Protein AF-A0A0G0G8U3-F1 (afdb_monomer)

Sequence (223 aa):
MESGSSTNVYLNPALSLSIALVKQMEQIRQAQFNMVKQYNEVVSLALKSPYIEIVKNIRDMQNSLAKNLLYALNPFTISNNHTTRSDILEAEVVNNSDQSIEGSISTPTLLPVTTFSDVQLRTRSSLGLSILNNNCVTFKRKKLKGVSLKNAEGRFLINTLLSPNLFTTDEVIFKMFNVSDIRDFSWILRNLKRKFIQNGLEIVFERLWDPNGYSLIDVQYLQ

pLDDT: mean 70.5, std 21.43, range [27.31, 94.5]

Structure (mmCIF, N/CA/C/O backbone):
data_AF-A0A0G0G8U3-F1
#
_entry.id   AF-A0A0G0G8U3-F1
#
loop_
_atom_site.group_PDB
_atom_site.id
_atom_site.type_symbol
_atom_site.label_atom_id
_atom_site.label_alt_id
_atom_site.label_comp_id
_atom_site.label_asym_id
_atom_site.label_entity_id
_atom_site.label_seq_id
_atom_site.pdbx_PDB_ins_code
_atom_site.Cartn_x
_atom_site.Cartn_y
_atom_site.Cartn_z
_atom_site.occupancy
_atom_site.B_iso_or_equiv
_atom_site.auth_seq_id
_atom_site.auth_comp_id
_atom_site.auth_asym_id
_atom_site.auth_atom_id
_atom_site.pdbx_PDB_model_num
ATOM 1 N N . MET A 1 1 ? 21.862 5.894 89.819 1.00 39.38 1 MET A N 1
ATOM 2 C CA . MET A 1 1 ? 21.293 4.839 88.956 1.00 39.38 1 MET A CA 1
ATOM 3 C C . MET A 1 1 ? 20.249 5.506 88.080 1.00 39.38 1 MET A C 1
ATOM 5 O O . MET A 1 1 ? 19.109 5.633 88.499 1.00 39.38 1 MET A O 1
ATOM 9 N N . GLU A 1 2 ? 20.659 6.034 86.929 1.00 36.66 2 GLU A N 1
ATOM 10 C CA . GLU A 1 2 ? 19.731 6.625 85.961 1.00 36.66 2 GLU A CA 1
ATOM 11 C C . GLU A 1 2 ? 19.377 5.554 84.932 1.00 36.66 2 GLU A C 1
ATOM 13 O O . GLU A 1 2 ? 20.225 5.072 84.182 1.00 36.66 2 GLU A O 1
ATOM 18 N N . SER A 1 3 ? 18.124 5.111 84.971 1.00 43.62 3 SER A N 1
ATOM 19 C CA . SER A 1 3 ? 17.556 4.168 84.020 1.00 43.62 3 SER A CA 1
ATOM 20 C C . SER A 1 3 ? 17.332 4.878 82.687 1.00 43.62 3 SER A C 1
ATOM 22 O O . SER A 1 3 ? 16.396 5.666 82.547 1.00 43.62 3 SER A O 1
ATOM 24 N N . GLY A 1 4 ? 18.195 4.592 81.712 1.00 45.47 4 GLY A N 1
ATOM 25 C CA . GLY A 1 4 ? 18.011 4.994 80.322 1.00 45.47 4 GLY A CA 1
ATOM 26 C C . GLY A 1 4 ? 16.715 4.407 79.767 1.00 45.47 4 GLY A C 1
ATOM 27 O O . GLY A 1 4 ? 16.622 3.209 79.505 1.00 45.47 4 GLY A O 1
ATOM 28 N N . SER A 1 5 ? 15.707 5.264 79.618 1.00 43.81 5 SER A N 1
ATOM 29 C CA . SER A 1 5 ? 14.441 4.955 78.962 1.00 43.81 5 SER A CA 1
ATOM 30 C C . SER A 1 5 ? 14.700 4.702 77.478 1.00 43.81 5 SER A C 1
ATOM 32 O O . SER A 1 5 ? 14.971 5.625 76.708 1.00 43.81 5 SER A O 1
ATOM 34 N N . SER A 1 6 ? 14.652 3.432 77.079 1.00 50.16 6 SER A N 1
ATOM 35 C CA . SER A 1 6 ? 14.612 3.031 75.677 1.00 50.16 6 SER A CA 1
ATOM 36 C C . SER A 1 6 ? 13.243 3.411 75.118 1.00 50.16 6 SER A C 1
ATOM 38 O O . SER A 1 6 ? 12.246 2.708 75.276 1.00 50.16 6 SER A O 1
ATOM 40 N N . THR A 1 7 ? 13.181 4.574 74.475 1.00 48.78 7 THR A N 1
ATOM 41 C CA . THR A 1 7 ? 12.024 4.985 73.684 1.00 48.78 7 THR A CA 1
ATOM 42 C C . THR A 1 7 ? 11.913 4.043 72.493 1.00 48.78 7 THR A C 1
ATOM 44 O O . THR A 1 7 ? 12.598 4.174 71.482 1.00 48.78 7 THR A O 1
ATOM 47 N N . ASN A 1 8 ? 11.056 3.037 72.642 1.00 50.34 8 ASN A N 1
ATOM 48 C CA . ASN A 1 8 ? 10.673 2.140 71.568 1.00 50.34 8 ASN A CA 1
ATOM 49 C C . ASN A 1 8 ? 9.819 2.953 70.583 1.00 50.34 8 ASN A C 1
ATOM 51 O O . ASN A 1 8 ? 8.623 3.159 70.794 1.00 50.34 8 ASN A O 1
ATOM 55 N N . VAL A 1 9 ? 10.462 3.502 69.549 1.00 54.12 9 VAL A N 1
ATOM 56 C CA . VAL A 1 9 ? 9.799 4.244 68.473 1.00 54.12 9 VAL A CA 1
ATOM 57 C C . VAL A 1 9 ? 8.983 3.241 67.661 1.00 54.12 9 VAL A C 1
ATOM 59 O O . VAL A 1 9 ? 9.478 2.620 66.722 1.00 54.12 9 VAL A O 1
ATOM 62 N N . TYR A 1 10 ? 7.721 3.057 68.044 1.00 56.16 10 TYR A N 1
ATOM 63 C CA . TYR A 1 10 ? 6.750 2.328 67.238 1.00 56.16 10 TYR A CA 1
ATOM 64 C C .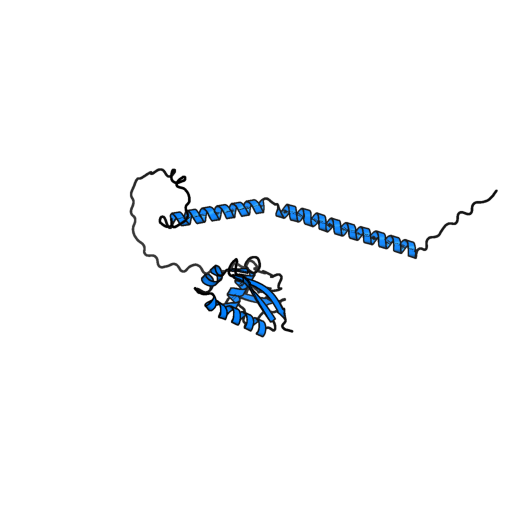 TYR A 1 10 ? 6.512 3.113 65.945 1.00 56.16 10 TYR A C 1
ATOM 66 O O . TYR A 1 10 ? 5.756 4.084 65.905 1.00 56.16 10 TYR A O 1
ATOM 74 N N . LEU A 1 11 ? 7.199 2.702 64.879 1.00 59.47 11 LEU A N 1
ATOM 75 C CA . LEU A 1 11 ? 6.918 3.151 63.521 1.00 59.47 11 LEU A CA 1
ATOM 76 C C . LEU A 1 11 ? 5.454 2.842 63.198 1.00 59.47 11 LEU A C 1
ATOM 78 O O . LEU A 1 11 ? 5.006 1.702 63.319 1.00 59.47 11 LEU A O 1
ATOM 82 N N . ASN A 1 12 ? 4.720 3.877 62.787 1.00 73.38 12 ASN A N 1
ATOM 83 C CA . ASN A 1 12 ? 3.329 3.775 62.366 1.00 73.38 12 ASN A CA 1
ATOM 84 C C . ASN A 1 12 ? 3.179 2.631 61.332 1.00 73.38 12 ASN A C 1
ATOM 86 O O . ASN A 1 12 ? 3.844 2.685 60.292 1.00 73.38 12 ASN A O 1
ATOM 90 N N . PRO A 1 13 ? 2.321 1.619 61.572 1.00 73.94 13 PRO A N 1
ATOM 91 C CA . PRO A 1 13 ? 2.131 0.476 60.674 1.00 73.94 13 PRO A CA 1
ATOM 92 C C . PRO A 1 13 ? 1.770 0.860 59.232 1.00 73.94 13 PRO A C 1
ATOM 94 O O . PRO A 1 13 ? 2.113 0.153 58.289 1.00 73.94 13 PRO A O 1
ATOM 97 N N . ALA A 1 14 ? 1.112 2.007 59.036 1.00 71.12 14 ALA A N 1
ATOM 98 C CA . ALA A 1 14 ? 0.806 2.520 57.703 1.00 71.12 14 ALA A CA 1
ATOM 99 C C . ALA A 1 14 ? 2.067 2.992 56.955 1.00 71.12 14 ALA A C 1
ATOM 101 O O . ALA A 1 14 ? 2.162 2.855 55.736 1.00 71.12 14 ALA A O 1
ATOM 102 N N . LEU A 1 15 ? 3.052 3.522 57.685 1.00 74.25 15 LEU A N 1
ATOM 103 C CA . LEU A 1 15 ? 4.307 4.027 57.131 1.00 74.25 15 LEU A CA 1
ATOM 104 C C . LEU A 1 15 ? 5.292 2.887 56.824 1.00 74.25 15 LEU A C 1
ATOM 106 O O . LEU A 1 15 ? 6.032 2.953 55.848 1.00 74.25 15 LEU A O 1
ATOM 110 N N . SER A 1 16 ? 5.273 1.803 57.603 1.00 76.69 16 SER A N 1
ATOM 111 C CA . SER A 1 16 ? 6.048 0.598 57.278 1.00 76.69 16 SER A CA 1
ATOM 112 C C . SER A 1 16 ? 5.487 -0.134 56.053 1.00 76.69 16 SER A C 1
ATOM 114 O O . SER A 1 16 ? 6.260 -0.559 55.191 1.00 76.69 16 SER A O 1
ATOM 116 N N . LEU A 1 17 ? 4.157 -0.211 55.921 1.00 77.25 17 LEU A N 1
ATOM 117 C CA . LEU A 1 17 ? 3.487 -0.762 54.738 1.00 77.25 17 LEU A CA 1
ATOM 118 C C . LEU A 1 17 ? 3.778 0.047 53.470 1.00 77.25 17 LEU A C 1
ATOM 120 O O . LEU A 1 17 ? 4.070 -0.540 52.428 1.00 77.25 17 LEU A O 1
ATOM 124 N N . SER A 1 18 ? 3.751 1.381 53.541 1.00 78.31 18 SER A N 1
ATOM 125 C CA . SER A 1 18 ? 4.043 2.223 52.375 1.00 78.31 18 SER A CA 1
ATOM 126 C C . SER A 1 18 ? 5.498 2.086 51.913 1.00 78.31 18 SER A C 1
ATOM 128 O O . SER A 1 18 ? 5.748 1.939 50.717 1.00 78.31 18 SER A O 1
ATOM 130 N N . ILE A 1 19 ? 6.458 2.024 52.842 1.00 80.31 19 ILE A N 1
ATOM 131 C CA . ILE A 1 19 ? 7.872 1.768 52.524 1.00 80.31 19 ILE A CA 1
ATOM 132 C C . ILE A 1 19 ? 8.058 0.379 51.894 1.00 80.31 19 ILE A C 1
ATOM 134 O O . ILE A 1 19 ? 8.823 0.235 50.937 1.00 80.31 19 ILE A O 1
ATOM 138 N N . ALA A 1 20 ? 7.367 -0.645 52.404 1.00 81.25 20 ALA A N 1
ATOM 139 C CA . ALA A 1 20 ? 7.431 -1.998 51.853 1.00 81.25 20 ALA A CA 1
ATOM 140 C C . ALA A 1 20 ? 6.876 -2.062 50.419 1.00 81.25 20 ALA A C 1
ATOM 142 O O . ALA A 1 20 ? 7.518 -2.645 49.544 1.00 81.25 20 ALA A O 1
ATOM 143 N N . LEU A 1 21 ? 5.745 -1.400 50.156 1.00 86.81 21 LEU A N 1
ATOM 144 C CA . LEU A 1 21 ? 5.149 -1.314 48.820 1.00 86.81 21 LEU A CA 1
ATOM 145 C C . LEU A 1 21 ? 6.072 -0.607 47.824 1.00 86.81 21 LEU A C 1
ATOM 147 O O . LEU A 1 21 ? 6.282 -1.112 46.723 1.00 86.81 21 LEU A O 1
ATOM 151 N N . VAL A 1 22 ? 6.685 0.514 48.214 1.00 85.69 22 VAL A N 1
ATOM 152 C CA . VAL A 1 22 ? 7.637 1.238 47.352 1.00 85.69 22 VAL A CA 1
ATOM 153 C C . VAL A 1 22 ? 8.845 0.363 47.008 1.00 85.69 22 VAL A C 1
ATOM 155 O O . VAL A 1 22 ? 9.246 0.295 45.846 1.00 85.69 22 VAL A O 1
ATOM 158 N N . LYS A 1 23 ? 9.393 -0.369 47.987 1.00 87.62 23 LYS A N 1
ATOM 159 C CA . LYS A 1 23 ? 10.487 -1.323 47.739 1.00 87.62 23 LYS A CA 1
ATOM 160 C C . LYS A 1 23 ? 10.071 -2.435 46.778 1.00 87.62 23 LYS A C 1
ATOM 162 O O . LYS A 1 23 ? 10.843 -2.781 45.887 1.00 87.62 23 LYS A O 1
ATOM 167 N N . GLN A 1 24 ? 8.862 -2.969 46.930 1.00 84.12 24 GLN A N 1
ATOM 168 C CA . GLN A 1 24 ? 8.350 -4.025 46.061 1.00 84.12 24 GLN A CA 1
ATOM 169 C C . GLN A 1 24 ? 8.124 -3.523 44.627 1.00 84.12 24 GLN A C 1
ATOM 171 O O . GLN A 1 24 ? 8.480 -4.213 43.673 1.00 84.12 24 GLN A O 1
ATOM 176 N N . MET A 1 25 ? 7.602 -2.304 44.454 1.00 83.62 25 MET A N 1
ATOM 177 C CA . MET A 1 25 ? 7.440 -1.693 43.131 1.00 83.62 25 MET A CA 1
ATOM 178 C C . MET A 1 25 ? 8.785 -1.474 42.434 1.00 83.62 25 MET A C 1
ATOM 180 O O . MET A 1 25 ? 8.906 -1.763 41.244 1.00 83.62 25 MET A O 1
ATOM 184 N N . GLU A 1 26 ? 9.813 -1.032 43.162 1.00 86.94 26 GLU A N 1
ATOM 185 C CA . GLU A 1 26 ? 11.148 -0.843 42.586 1.00 86.94 26 GLU A CA 1
ATOM 186 C C . GLU A 1 26 ? 11.803 -2.177 42.197 1.00 86.94 26 GLU A C 1
ATOM 188 O O . GLU A 1 26 ? 12.401 -2.284 41.125 1.00 86.94 26 GLU A O 1
ATOM 193 N N . GLN A 1 27 ? 11.620 -3.231 42.999 1.00 86.31 27 GLN A N 1
ATOM 194 C CA . GLN A 1 27 ? 12.071 -4.583 42.649 1.00 86.31 27 GLN A CA 1
ATOM 195 C C . GLN A 1 27 ? 11.379 -5.111 41.384 1.00 86.31 27 GLN A C 1
ATOM 197 O O . GLN A 1 27 ? 12.043 -5.661 40.504 1.00 86.31 27 GLN A O 1
ATOM 202 N N . ILE A 1 28 ? 10.064 -4.903 41.252 1.00 83.94 28 ILE A N 1
ATOM 203 C CA . ILE A 1 28 ? 9.307 -5.280 40.048 1.00 83.94 28 ILE A CA 1
ATOM 204 C C . ILE A 1 28 ? 9.824 -4.509 38.830 1.00 83.94 28 ILE A C 1
ATOM 206 O O . ILE A 1 28 ? 10.052 -5.105 37.776 1.00 83.94 28 ILE A O 1
ATOM 210 N N . ARG A 1 29 ? 10.065 -3.201 38.973 1.00 85.69 29 ARG A N 1
ATOM 211 C CA . ARG A 1 29 ? 10.592 -2.354 37.896 1.00 85.69 29 ARG A CA 1
ATOM 212 C C . ARG A 1 29 ? 11.963 -2.836 37.416 1.00 85.69 29 ARG A C 1
ATOM 214 O O . ARG A 1 29 ? 12.194 -2.939 36.211 1.00 85.69 29 ARG A O 1
ATOM 221 N N . GLN A 1 30 ? 12.862 -3.175 38.340 1.00 84.00 30 GLN A N 1
ATOM 222 C CA . GLN A 1 30 ? 14.187 -3.708 38.009 1.00 84.00 30 GLN A CA 1
ATOM 223 C C . GLN A 1 30 ? 14.107 -5.087 37.342 1.00 84.00 30 GLN A C 1
ATOM 225 O O . GLN A 1 30 ? 14.800 -5.331 36.353 1.00 84.00 30 GLN A O 1
ATOM 230 N N . ALA A 1 31 ? 13.224 -5.969 37.816 1.00 84.81 31 ALA A N 1
ATOM 231 C CA . ALA A 1 31 ? 12.999 -7.272 37.194 1.00 84.81 31 ALA A CA 1
ATOM 232 C C . ALA A 1 31 ? 12.474 -7.136 35.754 1.00 84.81 31 ALA A C 1
ATOM 234 O O . ALA A 1 31 ? 12.963 -7.815 34.851 1.00 84.81 31 ALA A O 1
ATOM 235 N N . GLN A 1 32 ? 11.535 -6.217 35.514 1.00 76.56 32 GLN A N 1
ATOM 236 C CA . GLN A 1 32 ? 11.024 -5.922 34.173 1.00 76.56 32 GLN A CA 1
ATOM 237 C C . GLN A 1 32 ? 12.120 -5.398 33.241 1.00 76.56 32 GLN A C 1
ATOM 239 O O . GLN A 1 32 ? 12.232 -5.860 32.106 1.00 76.56 32 GLN A O 1
ATOM 244 N N . PHE A 1 33 ? 12.967 -4.486 33.724 1.00 85.62 33 PHE A N 1
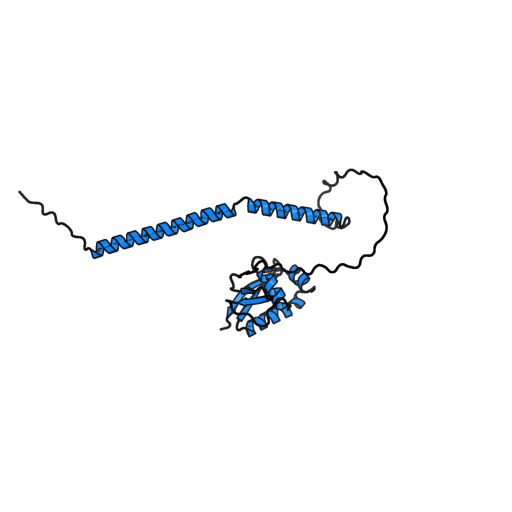ATOM 245 C CA . PHE A 1 33 ? 14.095 -3.974 32.947 1.00 85.62 33 PHE A CA 1
ATOM 246 C C . PHE A 1 33 ? 15.079 -5.089 32.557 1.00 85.62 33 PHE A C 1
ATOM 248 O O . PHE A 1 33 ? 15.484 -5.189 31.398 1.00 85.62 33 PHE A O 1
ATOM 255 N N . ASN A 1 34 ? 15.406 -5.976 33.500 1.00 83.31 34 ASN A N 1
ATOM 256 C CA . ASN A 1 34 ? 16.297 -7.106 33.250 1.00 83.31 34 ASN A CA 1
ATOM 257 C C . ASN A 1 34 ? 15.696 -8.119 32.265 1.00 83.31 34 ASN A C 1
ATOM 259 O O . ASN A 1 34 ? 16.416 -8.607 31.396 1.00 83.31 34 ASN A O 1
ATOM 263 N N . MET A 1 35 ? 14.387 -8.386 32.338 1.00 80.38 35 MET A N 1
ATOM 264 C CA . MET A 1 35 ? 13.704 -9.254 31.371 1.00 80.38 35 MET A CA 1
ATOM 265 C C . MET A 1 35 ? 13.769 -8.693 29.948 1.00 80.38 35 MET A C 1
ATOM 267 O O . MET A 1 35 ? 14.088 -9.427 29.014 1.00 80.38 35 MET A O 1
ATOM 271 N N . VAL A 1 36 ? 13.519 -7.392 29.769 1.00 81.44 36 VAL A N 1
ATOM 272 C CA . V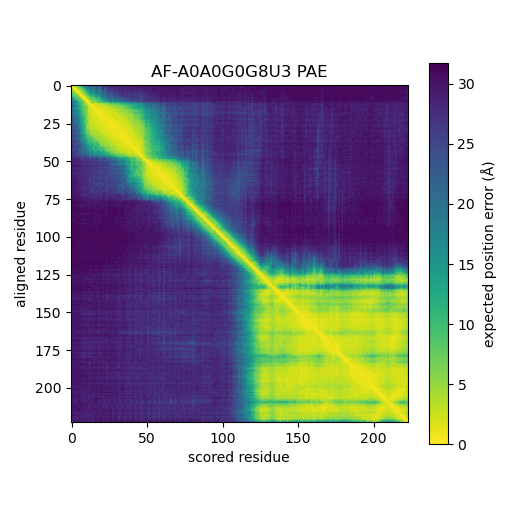AL A 1 36 ? 13.605 -6.748 28.446 1.00 81.44 36 VAL A CA 1
ATOM 273 C C . VAL A 1 36 ? 15.036 -6.791 27.909 1.00 81.44 36 VAL A C 1
ATOM 275 O O . VAL A 1 36 ? 15.247 -7.077 26.730 1.00 81.44 36 VAL A O 1
ATOM 278 N N . LYS A 1 37 ? 16.030 -6.559 28.772 1.00 85.38 37 LYS A N 1
ATOM 279 C CA . LYS A 1 37 ? 17.443 -6.642 28.395 1.00 85.38 37 LYS A CA 1
ATOM 280 C C . LYS A 1 37 ? 17.826 -8.051 27.925 1.00 85.38 37 LYS A C 1
ATOM 282 O O . LYS A 1 37 ? 18.376 -8.186 26.836 1.00 85.38 37 LYS A O 1
ATOM 287 N N . GLN A 1 38 ? 17.482 -9.085 28.694 1.00 79.44 38 GLN A N 1
ATOM 288 C CA . GLN A 1 38 ? 17.764 -10.480 28.334 1.00 79.44 38 GLN A CA 1
ATOM 289 C C . GLN A 1 38 ? 17.044 -10.899 27.050 1.00 79.44 38 GLN A C 1
ATOM 291 O O . GLN A 1 38 ? 17.635 -11.555 26.195 1.00 79.44 38 GLN A O 1
ATOM 296 N N . TYR A 1 39 ? 15.790 -10.476 26.871 1.00 80.81 39 TYR A N 1
ATOM 297 C CA . TYR A 1 39 ? 15.049 -10.723 25.637 1.00 80.81 39 TYR A CA 1
ATOM 298 C C . TYR A 1 39 ? 15.759 -10.113 24.421 1.00 80.81 39 TYR A C 1
ATOM 300 O O . TYR A 1 39 ? 15.959 -10.791 23.415 1.00 80.81 39 TYR A O 1
ATOM 308 N N . ASN A 1 40 ? 16.207 -8.859 24.527 1.00 72.06 40 ASN A N 1
ATOM 309 C CA . ASN A 1 40 ? 16.931 -8.191 23.448 1.00 72.06 40 ASN A CA 1
ATOM 310 C C . ASN A 1 40 ? 18.277 -8.862 23.145 1.00 72.06 40 ASN A C 1
ATOM 312 O O . ASN A 1 40 ? 18.645 -8.979 21.977 1.00 72.06 40 ASN A O 1
ATOM 316 N N . GLU A 1 41 ? 18.995 -9.344 24.160 1.00 74.88 41 GLU A N 1
ATOM 317 C CA . GLU A 1 41 ? 20.241 -10.093 23.973 1.00 74.88 41 GLU A CA 1
ATOM 318 C C . GLU A 1 41 ? 19.995 -11.411 23.223 1.00 74.88 41 GLU A C 1
ATOM 320 O O . GLU A 1 41 ? 20.659 -11.666 22.215 1.00 74.88 41 GLU A O 1
ATOM 325 N N . VAL A 1 42 ? 18.988 -12.194 23.628 1.00 72.12 42 VAL A N 1
ATOM 326 C CA . VAL A 1 42 ? 18.610 -13.456 22.966 1.00 72.12 42 VAL A CA 1
ATOM 327 C C . VAL A 1 42 ? 18.148 -13.221 21.528 1.00 72.12 42 VAL A C 1
ATOM 329 O O . VAL A 1 42 ? 18.584 -13.928 20.621 1.00 72.12 42 VAL A O 1
ATOM 332 N N . VAL A 1 43 ? 17.319 -12.203 21.285 1.00 70.44 43 VAL A N 1
ATOM 333 C CA . VAL A 1 43 ? 16.880 -11.841 19.928 1.00 70.44 43 VAL A CA 1
ATOM 334 C C . VAL A 1 43 ? 18.064 -11.373 19.082 1.00 70.44 43 VAL A C 1
ATOM 336 O O . VAL A 1 43 ? 18.170 -11.766 17.924 1.00 70.44 43 VAL A O 1
ATOM 339 N N . SER A 1 44 ? 18.996 -10.597 19.643 1.00 69.50 44 SER A N 1
ATOM 340 C CA . SER A 1 44 ? 20.195 -10.163 18.915 1.00 69.50 44 SER A CA 1
ATOM 341 C C . SER A 1 44 ? 21.108 -11.335 18.542 1.00 69.50 44 SER A C 1
ATOM 343 O O . SER A 1 44 ? 21.655 -11.353 17.443 1.00 69.50 44 SER A O 1
ATOM 345 N N . LEU A 1 45 ? 21.233 -12.337 19.417 1.00 67.81 45 LEU A N 1
ATOM 346 C CA . LEU A 1 45 ? 21.978 -13.569 19.155 1.00 67.81 45 LEU A CA 1
ATOM 347 C C . LEU A 1 45 ? 21.276 -14.431 18.100 1.00 67.81 45 LEU A C 1
ATOM 349 O O . LEU A 1 45 ? 21.931 -14.942 17.197 1.00 67.81 45 LEU A O 1
ATOM 353 N N . ALA A 1 46 ? 19.946 -14.534 18.158 1.00 61.94 46 ALA A N 1
ATOM 354 C CA . ALA A 1 46 ? 19.150 -15.237 17.156 1.00 61.94 46 ALA A CA 1
ATOM 355 C C . ALA A 1 46 ? 19.196 -14.549 15.781 1.00 61.94 46 ALA A C 1
ATOM 357 O O . ALA A 1 46 ? 19.212 -15.223 14.755 1.00 61.94 46 ALA A O 1
ATOM 358 N N . LEU A 1 47 ? 19.271 -13.217 15.741 1.00 62.56 47 LEU A N 1
ATOM 359 C CA . LEU A 1 47 ? 19.461 -12.456 14.504 1.00 62.56 47 LEU A CA 1
ATOM 360 C C . LEU A 1 47 ? 20.906 -12.528 13.994 1.00 62.56 47 LEU A C 1
ATOM 362 O O . LEU A 1 47 ? 21.117 -12.497 12.793 1.00 62.56 47 LEU A O 1
ATOM 366 N N . LYS A 1 48 ? 21.906 -12.694 14.864 1.00 63.12 48 LYS A N 1
ATOM 367 C CA . LYS A 1 48 ? 23.299 -12.984 14.468 1.00 63.12 48 LYS A CA 1
ATOM 368 C C . LYS A 1 48 ? 23.536 -14.456 14.098 1.00 63.12 48 LYS A C 1
ATOM 370 O O . LYS A 1 48 ? 24.675 -14.854 13.878 1.00 63.12 48 LYS A O 1
ATOM 375 N N . SER A 1 49 ? 22.480 -15.265 14.049 1.00 58.16 49 SER A N 1
ATOM 376 C CA . SER A 1 49 ? 22.554 -16.690 13.745 1.00 58.16 49 SER A CA 1
ATOM 377 C C . SER A 1 49 ? 23.069 -16.946 12.317 1.00 58.16 49 SER A C 1
ATOM 379 O O . SER A 1 49 ? 22.725 -16.185 11.403 1.00 58.16 49 SER A O 1
ATOM 381 N N . PRO A 1 50 ? 23.825 -18.040 12.085 1.00 60.56 50 PRO A N 1
ATOM 382 C CA . PRO A 1 50 ? 24.382 -18.421 10.778 1.00 60.56 50 PRO A CA 1
ATOM 383 C C . PRO A 1 50 ? 23.351 -18.514 9.646 1.00 60.56 50 PRO A C 1
ATOM 385 O O . PRO A 1 50 ? 23.724 -18.521 8.479 1.00 60.56 50 PRO A O 1
ATOM 388 N N . TYR A 1 51 ? 22.050 -18.531 9.947 1.00 59.34 51 TYR A N 1
ATOM 389 C CA . TYR A 1 51 ? 20.998 -18.463 8.935 1.00 59.34 51 TYR A CA 1
ATOM 390 C C . TYR A 1 51 ? 21.045 -17.191 8.082 1.00 59.34 51 TYR A C 1
ATOM 392 O O . TYR A 1 51 ? 20.748 -17.277 6.895 1.00 59.34 51 TYR A O 1
ATOM 400 N N . ILE A 1 52 ? 21.442 -16.032 8.623 1.00 64.31 52 ILE A N 1
ATOM 401 C CA . ILE A 1 52 ? 21.589 -14.821 7.793 1.00 64.31 52 ILE A CA 1
ATOM 402 C C . ILE A 1 52 ? 22.731 -14.996 6.789 1.00 64.31 52 ILE A C 1
ATOM 404 O O . ILE A 1 52 ? 22.598 -14.615 5.627 1.00 64.31 52 ILE A O 1
ATOM 408 N N . GLU A 1 53 ? 23.829 -15.611 7.217 1.00 64.62 53 GLU A N 1
ATOM 409 C CA . GLU A 1 53 ? 24.991 -15.874 6.371 1.00 64.62 53 GLU A CA 1
ATOM 410 C C . GLU A 1 53 ? 24.690 -16.952 5.320 1.00 64.62 53 GLU A C 1
ATOM 412 O O . GLU A 1 53 ? 25.018 -16.781 4.150 1.00 64.62 53 GLU A O 1
ATOM 417 N N . ILE A 1 54 ? 23.941 -17.996 5.686 1.00 64.12 54 ILE A N 1
ATOM 418 C CA . ILE A 1 54 ? 23.441 -19.018 4.756 1.00 64.12 54 ILE A CA 1
ATOM 419 C C . ILE A 1 54 ? 22.483 -18.401 3.727 1.00 64.12 54 ILE A C 1
ATOM 421 O O . ILE A 1 54 ? 22.616 -18.663 2.535 1.00 64.12 54 ILE A O 1
ATOM 425 N N . VAL A 1 55 ? 21.543 -17.547 4.145 1.00 68.75 55 VAL A N 1
ATOM 426 C CA . VAL A 1 55 ? 20.615 -16.865 3.224 1.00 68.75 55 VAL A CA 1
ATOM 427 C C . VAL A 1 55 ? 21.363 -15.909 2.295 1.00 68.75 55 VAL A C 1
ATOM 429 O O . VAL A 1 55 ? 21.031 -15.826 1.111 1.00 68.75 55 VAL A O 1
ATOM 432 N N . LYS A 1 56 ? 22.392 -15.220 2.799 1.00 75.19 56 LYS A N 1
ATOM 433 C CA . LYS A 1 56 ? 23.274 -14.384 1.981 1.00 75.19 56 LYS A CA 1
ATOM 434 C C . LYS A 1 56 ? 24.035 -15.229 0.954 1.00 75.19 56 LYS A C 1
ATOM 436 O O . LYS A 1 56 ? 23.967 -14.917 -0.227 1.00 75.19 56 LYS A O 1
ATOM 441 N N . ASN A 1 57 ? 24.633 -16.344 1.368 1.00 69.19 57 ASN A N 1
ATOM 442 C CA . ASN A 1 57 ? 25.349 -17.256 0.473 1.00 69.19 57 ASN A CA 1
ATOM 443 C C . ASN A 1 57 ? 24.431 -17.870 -0.595 1.00 69.19 57 ASN A C 1
ATOM 445 O O . ASN A 1 57 ? 24.814 -17.956 -1.758 1.00 69.19 57 ASN A O 1
ATOM 449 N N . ILE A 1 58 ? 23.197 -18.245 -0.239 1.00 70.94 58 ILE A N 1
ATOM 450 C CA . ILE A 1 58 ? 22.200 -18.736 -1.204 1.00 70.94 58 ILE A CA 1
ATOM 451 C C . ILE A 1 58 ? 21.841 -17.636 -2.208 1.00 70.94 58 ILE A C 1
ATOM 453 O O . ILE A 1 58 ? 21.763 -17.906 -3.406 1.00 70.94 58 ILE A O 1
ATOM 457 N N . ARG A 1 59 ? 21.651 -16.395 -1.745 1.00 73.31 59 ARG A N 1
ATOM 458 C CA . ARG A 1 59 ? 21.367 -15.251 -2.620 1.00 73.31 59 ARG A CA 1
ATOM 459 C C . ARG A 1 59 ? 22.540 -14.952 -3.557 1.00 73.31 59 ARG A C 1
ATOM 461 O O . ARG A 1 59 ? 22.320 -14.727 -4.745 1.00 73.31 59 ARG A O 1
ATOM 468 N N . ASP A 1 60 ? 23.768 -14.993 -3.056 1.00 76.62 60 ASP A N 1
ATOM 469 C CA . ASP A 1 60 ? 24.975 -14.758 -3.852 1.00 76.62 60 ASP A CA 1
ATOM 470 C C . ASP A 1 60 ? 25.178 -15.871 -4.896 1.00 76.62 60 ASP A C 1
ATOM 472 O O . ASP A 1 60 ? 25.472 -15.589 -6.061 1.00 76.62 60 ASP A O 1
ATOM 476 N N . MET A 1 61 ? 24.896 -17.126 -4.531 1.00 77.19 61 MET A N 1
ATOM 477 C CA . MET A 1 61 ? 24.902 -18.267 -5.451 1.00 77.19 61 MET A CA 1
ATOM 478 C C . MET A 1 61 ? 23.823 -18.140 -6.539 1.00 77.19 61 MET A C 1
ATOM 480 O O . MET A 1 61 ? 24.111 -18.356 -7.715 1.00 77.19 61 MET A O 1
ATOM 484 N N . GLN A 1 62 ? 22.599 -17.739 -6.181 1.00 72.06 62 GLN A N 1
ATOM 485 C CA . GLN A 1 62 ? 21.520 -17.497 -7.146 1.00 72.06 62 GLN A CA 1
ATOM 486 C C . GLN A 1 62 ? 21.866 -16.369 -8.124 1.00 72.06 62 GLN A C 1
ATOM 488 O O . GLN A 1 62 ? 21.618 -16.496 -9.322 1.00 72.06 62 GLN A O 1
ATOM 493 N N . ASN A 1 63 ? 22.486 -15.293 -7.637 1.00 74.88 63 ASN A N 1
ATOM 494 C CA . ASN A 1 63 ? 22.931 -14.182 -8.476 1.00 74.88 63 ASN A CA 1
ATOM 495 C C . ASN A 1 63 ? 24.055 -14.595 -9.439 1.00 74.88 63 ASN A C 1
ATOM 497 O O . ASN A 1 63 ? 24.046 -14.184 -10.599 1.00 74.88 63 ASN A O 1
ATOM 501 N N . SER A 1 64 ? 25.005 -15.415 -8.980 1.00 75.88 64 SER A N 1
ATOM 502 C CA . SER A 1 64 ? 26.065 -15.977 -9.827 1.00 75.88 64 SER A CA 1
ATOM 503 C C . SER A 1 64 ? 25.486 -16.867 -10.931 1.00 75.88 6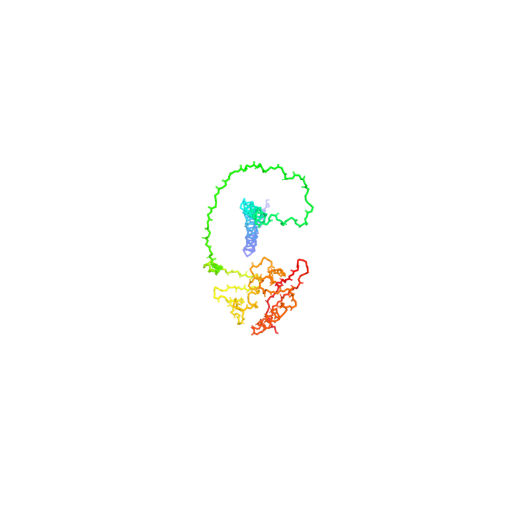4 SER A C 1
ATOM 505 O O . SER A 1 64 ? 25.788 -16.691 -12.111 1.00 75.88 64 SER A O 1
ATOM 507 N N . LEU A 1 65 ? 24.555 -17.755 -10.575 1.00 73.56 65 LEU A N 1
ATOM 508 C CA . LEU A 1 65 ? 23.913 -18.665 -11.521 1.00 73.56 65 LEU A CA 1
ATOM 509 C C . LEU A 1 65 ? 23.053 -17.914 -12.549 1.00 73.56 65 LEU A C 1
ATOM 511 O O . LEU A 1 65 ? 23.098 -18.230 -13.735 1.00 73.56 65 LEU A O 1
ATOM 515 N N . ALA A 1 66 ? 22.336 -16.869 -12.126 1.00 71.00 66 ALA A N 1
ATOM 516 C CA . ALA A 1 66 ? 21.580 -16.005 -13.028 1.00 71.00 66 ALA A CA 1
ATOM 517 C C . ALA A 1 66 ? 22.485 -15.264 -14.028 1.00 71.00 66 ALA A C 1
ATOM 519 O O . ALA A 1 66 ? 22.141 -15.176 -15.205 1.00 71.00 66 ALA A O 1
ATOM 520 N N . LYS A 1 67 ? 23.657 -14.778 -13.592 1.00 70.62 67 LYS A N 1
ATOM 521 C CA . LYS A 1 67 ? 24.654 -14.171 -14.490 1.00 70.62 67 LYS A CA 1
ATOM 522 C C . LYS A 1 67 ? 25.195 -15.187 -15.492 1.00 70.62 67 LYS A C 1
ATOM 524 O O . LYS A 1 67 ? 25.229 -14.895 -16.681 1.00 70.62 67 LYS A O 1
ATOM 529 N N . ASN A 1 68 ? 25.553 -16.386 -15.039 1.00 66.75 68 ASN A N 1
ATOM 530 C CA . ASN A 1 68 ? 26.082 -17.431 -15.917 1.00 66.75 68 ASN A CA 1
ATOM 531 C C . ASN A 1 68 ? 25.046 -17.898 -16.948 1.00 66.75 68 ASN A C 1
ATOM 533 O O . ASN A 1 68 ? 25.384 -18.070 -18.116 1.00 66.75 68 ASN A O 1
ATOM 537 N N . LEU A 1 69 ? 23.776 -18.033 -16.554 1.00 65.88 69 LEU A N 1
ATOM 538 C CA . LEU A 1 69 ? 22.690 -18.333 -17.491 1.00 65.88 69 LEU A CA 1
ATOM 539 C C . LEU A 1 69 ? 22.455 -17.196 -18.486 1.00 65.88 69 LEU A C 1
ATOM 541 O O . LEU A 1 69 ? 22.207 -17.461 -19.658 1.00 65.88 69 LEU A O 1
ATOM 545 N N . LEU A 1 70 ? 22.563 -15.939 -18.050 1.00 63.03 70 LEU A N 1
ATOM 546 C CA . LEU A 1 70 ? 22.457 -14.789 -18.944 1.00 63.03 70 LEU A CA 1
ATOM 547 C C . LEU A 1 70 ? 23.571 -14.796 -20.004 1.00 63.03 70 LEU A C 1
ATOM 549 O O . LEU A 1 70 ? 23.282 -14.575 -21.177 1.00 63.03 70 LEU A O 1
ATOM 553 N N . TYR A 1 71 ? 24.809 -15.116 -19.614 1.00 61.59 71 TYR A N 1
ATOM 554 C CA . TYR A 1 71 ? 25.931 -15.266 -20.548 1.00 61.59 71 TYR A CA 1
ATOM 555 C C . TYR A 1 71 ? 25.769 -16.469 -21.487 1.00 61.59 71 TYR A C 1
ATOM 557 O O . TYR A 1 71 ? 26.058 -16.358 -22.675 1.00 61.59 71 TYR A O 1
ATOM 565 N N . ALA A 1 72 ? 25.265 -17.601 -20.986 1.00 59.72 72 ALA A N 1
ATOM 566 C CA . ALA A 1 72 ? 25.039 -18.802 -21.791 1.00 59.72 72 ALA A CA 1
ATOM 567 C C . ALA A 1 72 ? 23.911 -18.626 -22.824 1.00 59.72 72 ALA A C 1
ATOM 569 O O . ALA A 1 72 ? 23.983 -19.171 -23.923 1.00 59.72 72 ALA A O 1
ATOM 570 N N . LEU A 1 73 ? 22.872 -17.859 -22.484 1.00 57.44 73 LEU A N 1
ATOM 571 C CA . LEU A 1 73 ? 21.715 -17.616 -23.351 1.00 57.44 73 LEU A CA 1
ATOM 572 C C . LEU A 1 73 ? 21.916 -16.440 -24.318 1.00 57.44 73 LEU A C 1
ATOM 574 O O . LEU A 1 73 ? 21.117 -16.274 -25.237 1.00 57.44 73 LEU A O 1
ATOM 578 N N . ASN A 1 74 ? 22.960 -15.626 -24.130 1.00 52.69 74 ASN A N 1
ATOM 579 C CA . ASN A 1 74 ? 23.267 -14.487 -24.991 1.00 52.69 74 ASN A CA 1
ATOM 580 C C . ASN A 1 74 ? 24.793 -1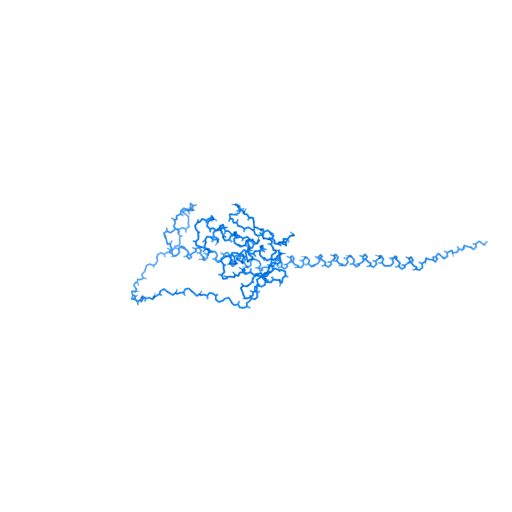4.250 -25.091 1.00 52.69 74 ASN A C 1
ATOM 582 O O . ASN A 1 74 ? 25.335 -13.329 -24.476 1.00 52.69 74 ASN A O 1
ATOM 586 N N . PRO A 1 75 ? 25.517 -15.029 -25.915 1.00 53.94 75 PRO A N 1
ATOM 587 C CA . PRO A 1 75 ? 26.973 -14.902 -26.045 1.00 53.94 75 PRO A CA 1
ATOM 588 C C . PRO A 1 75 ? 27.436 -13.562 -26.655 1.00 53.94 75 PRO A C 1
ATOM 590 O O . PRO A 1 75 ? 28.622 -13.248 -26.616 1.00 53.94 75 PRO A O 1
ATOM 593 N N . PHE A 1 76 ? 26.515 -12.746 -27.188 1.00 52.66 76 PHE A N 1
ATOM 594 C CA . PHE A 1 76 ? 26.799 -11.425 -27.761 1.00 52.66 76 PHE A CA 1
ATOM 595 C C . PHE A 1 76 ? 26.379 -10.240 -26.876 1.00 52.66 76 PHE A C 1
ATOM 597 O O . PHE A 1 76 ? 26.612 -9.094 -27.258 1.00 52.66 76 PHE A O 1
ATOM 604 N N . THR A 1 77 ? 25.826 -10.454 -25.673 1.00 50.56 77 THR A N 1
ATOM 605 C CA . THR A 1 77 ? 25.629 -9.360 -24.702 1.00 50.56 77 THR A CA 1
ATOM 606 C C . THR A 1 77 ? 26.912 -9.085 -23.921 1.00 50.56 77 THR A C 1
ATOM 608 O O . THR A 1 77 ? 26.936 -9.122 -22.695 1.00 50.56 77 THR A O 1
ATOM 611 N N . ILE A 1 78 ? 27.998 -8.788 -24.633 1.00 53.41 78 ILE A N 1
ATOM 612 C CA . ILE A 1 78 ? 29.081 -7.970 -24.090 1.00 53.41 78 ILE A CA 1
ATOM 613 C C . ILE A 1 78 ? 28.869 -6.592 -24.699 1.00 53.41 78 ILE A C 1
ATOM 615 O O . ILE A 1 78 ? 29.398 -6.261 -25.756 1.00 53.41 78 ILE A O 1
ATOM 619 N N . SER A 1 79 ? 28.028 -5.794 -24.052 1.00 46.38 79 SER A N 1
ATOM 620 C CA . SER A 1 79 ? 27.929 -4.376 -24.357 1.00 46.38 79 SER A CA 1
ATOM 621 C C . SER A 1 79 ? 28.099 -3.601 -23.064 1.00 46.38 79 SER A C 1
ATOM 623 O O . SER A 1 79 ? 27.241 -3.605 -22.187 1.00 46.38 79 SER A O 1
ATOM 625 N N . ASN A 1 80 ? 29.261 -2.957 -22.995 1.00 42.22 80 ASN A N 1
ATOM 626 C CA . ASN A 1 80 ? 29.566 -1.801 -22.171 1.00 42.22 80 ASN A CA 1
ATOM 627 C C . ASN A 1 80 ? 29.568 -2.037 -20.662 1.00 42.22 80 ASN A C 1
ATOM 629 O O . ASN A 1 80 ? 28.818 -1.415 -19.924 1.00 42.22 80 ASN A O 1
ATOM 633 N N . ASN A 1 81 ? 30.524 -2.834 -20.196 1.00 37.41 81 ASN A N 1
ATOM 634 C CA . ASN A 1 81 ? 31.333 -2.392 -19.068 1.00 37.41 81 ASN A CA 1
ATOM 635 C C . ASN A 1 81 ? 32.769 -2.854 -19.287 1.00 37.41 81 ASN A C 1
ATOM 637 O O . ASN A 1 81 ? 33.030 -4.031 -19.523 1.00 37.41 81 ASN A O 1
ATOM 641 N N . HIS A 1 82 ? 33.692 -1.894 -19.254 1.00 44.91 82 HIS A N 1
ATOM 642 C CA . HIS A 1 82 ? 35.122 -2.144 -19.171 1.00 44.91 82 HIS A CA 1
ATOM 643 C C . HIS A 1 82 ? 35.380 -3.051 -17.966 1.00 44.91 82 HIS A C 1
ATOM 645 O O . HIS A 1 82 ? 35.383 -2.605 -16.822 1.00 44.91 82 HIS A O 1
ATOM 651 N N . THR A 1 83 ? 35.589 -4.336 -18.209 1.00 37.91 83 THR A N 1
ATOM 652 C CA . THR A 1 83 ? 36.214 -5.220 -17.235 1.00 37.91 83 THR A CA 1
ATOM 653 C C . THR A 1 83 ? 37.297 -5.979 -17.971 1.00 37.91 83 THR A C 1
ATOM 655 O O . THR A 1 83 ? 37.126 -6.472 -19.083 1.00 37.91 83 THR A O 1
ATOM 658 N N . THR A 1 84 ? 38.474 -5.871 -17.389 1.00 39.41 84 THR A N 1
ATOM 659 C CA . THR A 1 84 ? 39.777 -6.214 -17.919 1.00 39.41 84 THR A CA 1
ATOM 660 C C . THR A 1 84 ? 39.848 -7.631 -18.473 1.00 39.41 84 THR A C 1
ATOM 662 O O . THR A 1 84 ? 39.327 -8.591 -17.920 1.00 39.41 84 THR A O 1
ATOM 665 N N . ARG A 1 85 ? 40.564 -7.714 -19.591 1.00 38.94 85 ARG A N 1
ATOM 666 C CA . ARG A 1 85 ? 40.987 -8.882 -20.363 1.00 38.94 85 ARG A CA 1
ATOM 667 C C . ARG A 1 85 ? 41.957 -9.778 -19.565 1.00 38.94 85 ARG A C 1
ATOM 669 O O . ARG A 1 85 ? 43.083 -9.979 -20.006 1.00 38.94 85 ARG A O 1
ATOM 676 N N . SER A 1 86 ? 41.559 -10.256 -18.385 1.00 40.53 86 SER A N 1
ATOM 677 C CA . SER A 1 86 ? 42.354 -11.188 -17.565 1.00 40.53 86 SER A CA 1
ATOM 678 C C . SER A 1 86 ? 41.701 -12.553 -17.352 1.00 40.53 86 SER A C 1
ATOM 680 O O . SER A 1 86 ? 42.423 -13.497 -17.066 1.00 40.53 86 SER A O 1
ATOM 682 N N . ASP A 1 87 ? 40.390 -12.698 -17.567 1.00 36.31 87 ASP A N 1
ATOM 683 C CA . ASP A 1 87 ? 39.672 -13.895 -17.088 1.00 36.31 87 ASP A CA 1
ATOM 684 C C . ASP A 1 87 ? 39.166 -14.809 -18.224 1.00 36.31 87 ASP A C 1
ATOM 686 O O . ASP A 1 87 ? 38.366 -15.711 -18.001 1.00 36.31 87 ASP A O 1
ATOM 690 N N . ILE A 1 88 ? 39.637 -14.604 -19.462 1.00 42.72 88 ILE A N 1
ATOM 691 C CA . ILE A 1 88 ? 39.315 -15.463 -20.619 1.00 42.72 88 ILE A CA 1
ATOM 692 C C . ILE A 1 88 ? 40.530 -16.327 -20.973 1.00 42.72 88 ILE A C 1
ATOM 694 O O . ILE A 1 88 ? 41.074 -16.242 -22.070 1.00 42.72 88 ILE A O 1
ATOM 698 N N . LEU A 1 89 ? 40.991 -17.130 -20.020 1.00 38.00 89 LEU A N 1
ATOM 699 C CA . LEU A 1 89 ? 41.919 -18.234 -20.256 1.00 38.00 89 LEU A CA 1
ATOM 700 C C . LEU A 1 89 ? 41.616 -19.331 -19.236 1.00 38.00 89 LEU A C 1
ATOM 702 O O . LEU A 1 89 ? 42.350 -19.482 -18.276 1.00 38.00 89 LEU A O 1
ATOM 706 N N . GLU A 1 90 ? 40.507 -20.044 -19.424 1.00 39.34 90 GLU A N 1
ATOM 707 C CA . GLU A 1 90 ? 40.320 -21.430 -18.964 1.00 39.34 90 GLU A CA 1
ATOM 708 C C . GLU A 1 90 ? 38.959 -21.938 -19.459 1.00 39.34 90 GLU A C 1
ATOM 710 O O . GLU A 1 90 ? 37.958 -21.984 -18.752 1.00 39.34 90 GLU A O 1
ATOM 715 N N . ALA A 1 91 ? 38.905 -22.282 -20.739 1.00 37.22 91 ALA A N 1
ATOM 716 C CA . ALA A 1 91 ? 37.939 -23.245 -21.243 1.00 37.22 91 ALA A CA 1
ATOM 717 C C . ALA A 1 91 ? 38.616 -23.938 -22.421 1.00 37.22 91 ALA A C 1
ATOM 719 O O . ALA A 1 91 ? 38.620 -23.438 -23.547 1.00 37.22 91 ALA A O 1
ATOM 720 N N . GLU A 1 92 ? 39.303 -25.034 -22.106 1.00 32.75 92 GLU A N 1
ATOM 721 C CA . GLU A 1 92 ? 39.894 -25.930 -23.087 1.00 32.75 92 GLU A CA 1
ATOM 722 C C . GLU A 1 92 ? 38.871 -26.296 -24.161 1.00 32.75 92 GLU A C 1
ATOM 724 O O . GLU A 1 92 ? 37.752 -26.738 -23.895 1.00 32.75 92 GLU A O 1
ATOM 729 N N . VAL A 1 93 ? 39.304 -26.113 -25.402 1.00 36.94 93 VAL A N 1
ATOM 730 C CA . VAL A 1 93 ? 38.670 -26.659 -26.589 1.00 36.94 93 VAL A CA 1
ATOM 731 C C . VAL A 1 93 ? 38.832 -28.175 -26.539 1.00 36.94 93 VAL A C 1
ATOM 733 O O . VAL A 1 93 ? 39.926 -28.689 -26.759 1.00 36.94 93 VAL A O 1
ATOM 736 N N . VAL A 1 94 ? 37.733 -28.892 -26.321 1.00 32.69 94 VAL A N 1
ATOM 737 C CA . VAL A 1 94 ? 37.598 -30.281 -26.770 1.00 32.69 94 VAL A CA 1
ATOM 738 C C . VAL A 1 94 ? 36.476 -30.311 -27.800 1.00 32.69 94 VAL A C 1
ATOM 740 O O . VAL A 1 94 ? 35.295 -30.389 -27.476 1.00 32.69 94 VAL A O 1
ATOM 743 N N . ASN A 1 95 ? 36.879 -30.184 -29.063 1.00 34.12 95 ASN A N 1
ATOM 744 C CA . ASN A 1 95 ? 36.044 -30.513 -30.210 1.00 34.12 95 ASN A CA 1
ATOM 745 C C . ASN A 1 95 ? 35.983 -32.030 -30.379 1.00 34.12 95 ASN A C 1
ATOM 747 O O . ASN A 1 95 ? 37.015 -32.694 -30.271 1.00 34.12 95 ASN A O 1
ATOM 751 N N . ASN A 1 96 ? 34.777 -32.507 -30.697 1.00 29.00 96 ASN A N 1
ATOM 752 C CA . ASN A 1 96 ? 34.395 -33.639 -31.560 1.00 29.00 96 ASN A CA 1
ATOM 753 C C . ASN A 1 96 ? 33.105 -34.239 -30.978 1.00 29.00 96 ASN A C 1
ATOM 755 O O . ASN A 1 96 ? 33.049 -34.512 -29.786 1.00 29.00 96 ASN A O 1
ATOM 759 N N . SER A 1 97 ? 32.029 -34.529 -31.696 1.00 29.64 97 SER A N 1
ATOM 760 C CA . SER A 1 97 ? 31.595 -34.350 -33.084 1.00 29.64 97 SER A CA 1
ATOM 761 C C . SER A 1 97 ? 30.211 -35.020 -33.133 1.00 29.64 97 SER A C 1
ATOM 763 O O . SER A 1 97 ? 30.015 -36.026 -32.456 1.00 29.64 97 SER A O 1
ATOM 765 N N . ASP A 1 98 ? 29.302 -34.474 -33.937 1.00 30.97 98 ASP A N 1
ATOM 766 C CA . ASP A 1 98 ? 28.132 -35.134 -34.536 1.00 30.97 98 ASP A CA 1
ATOM 767 C C . ASP A 1 98 ? 27.113 -35.867 -33.639 1.00 30.97 98 ASP A C 1
ATOM 769 O O . ASP A 1 98 ? 27.331 -36.991 -33.200 1.00 30.97 98 ASP A O 1
ATOM 773 N N . GLN A 1 99 ? 25.900 -35.307 -33.539 1.00 31.73 99 GLN A N 1
ATOM 774 C CA . GLN A 1 99 ? 24.699 -35.973 -34.070 1.00 31.73 99 GLN A CA 1
ATOM 775 C C . GLN A 1 99 ? 23.480 -35.037 -34.086 1.00 31.73 99 GLN A C 1
ATOM 777 O O . GLN A 1 99 ? 22.990 -34.549 -33.071 1.00 31.73 99 GLN A O 1
ATOM 782 N N . SER A 1 100 ? 22.999 -34.823 -35.304 1.00 36.31 100 SER A N 1
ATOM 783 C CA . SER A 1 100 ? 21.692 -34.318 -35.706 1.00 36.31 100 SER A CA 1
ATOM 784 C C . SER A 1 100 ? 20.539 -35.180 -35.180 1.00 36.31 100 SER A C 1
ATOM 786 O O . SER A 1 100 ? 20.550 -36.377 -35.459 1.00 36.31 100 SER A O 1
ATOM 788 N N . ILE A 1 101 ? 19.504 -34.584 -34.568 1.00 34.28 101 ILE A N 1
ATOM 789 C CA . ILE A 1 101 ? 18.132 -35.129 -34.591 1.00 34.28 101 ILE A CA 1
ATOM 790 C C . ILE A 1 101 ? 17.106 -33.994 -34.729 1.00 34.28 101 ILE A C 1
ATOM 792 O O . ILE A 1 101 ? 17.187 -32.938 -34.106 1.00 34.28 101 ILE A O 1
ATOM 796 N N . GLU A 1 102 ? 16.171 -34.272 -35.624 1.00 27.78 102 GLU A N 1
ATOM 797 C CA . GLU A 1 102 ? 15.045 -33.512 -36.135 1.00 27.78 102 GLU A CA 1
ATOM 798 C C . GLU A 1 102 ? 14.020 -33.049 -35.079 1.00 27.78 102 GLU A C 1
ATOM 800 O O . GLU A 1 102 ? 13.697 -33.753 -34.130 1.00 27.78 102 GLU A O 1
ATOM 805 N N . GLY A 1 103 ? 13.437 -31.874 -35.341 1.00 30.17 103 GLY A N 1
ATOM 806 C CA . GLY A 1 103 ? 11.989 -31.704 -35.498 1.00 30.17 103 GLY A CA 1
ATOM 807 C C . GLY A 1 103 ? 11.051 -31.987 -34.319 1.00 30.17 103 GLY A C 1
ATOM 808 O O . GLY A 1 103 ? 10.580 -33.102 -34.150 1.00 30.17 103 GLY A O 1
ATOM 809 N N . SER A 1 104 ? 10.557 -30.917 -33.689 1.00 27.31 104 SER A N 1
ATOM 810 C CA . SER A 1 104 ? 9.118 -30.782 -33.409 1.00 27.31 104 SER A CA 1
ATOM 811 C C . SER A 1 104 ? 8.767 -29.336 -33.059 1.00 27.31 104 SER A C 1
ATOM 813 O O . SER A 1 104 ? 9.225 -28.792 -32.056 1.00 27.31 104 SER A O 1
ATOM 815 N N . ILE A 1 105 ? 7.930 -28.720 -33.893 1.00 41.84 105 ILE A N 1
ATOM 816 C CA . ILE A 1 105 ? 7.255 -27.452 -33.614 1.00 41.84 105 ILE A CA 1
ATOM 817 C C . ILE A 1 105 ? 6.246 -27.723 -32.495 1.00 41.84 105 ILE A C 1
ATOM 819 O O . ILE A 1 105 ? 5.193 -28.309 -32.736 1.00 41.84 105 ILE A O 1
ATOM 823 N N . SER A 1 106 ? 6.564 -27.310 -31.271 1.00 30.36 106 SER A N 1
ATOM 824 C CA . SER A 1 106 ? 5.601 -27.253 -30.175 1.00 30.36 106 SER A CA 1
ATOM 825 C C . SER A 1 106 ? 5.177 -25.803 -29.953 1.00 30.36 106 SER A C 1
ATOM 827 O O . SER A 1 106 ? 5.995 -24.939 -29.645 1.00 30.36 106 SER A O 1
ATOM 829 N N . THR A 1 107 ? 3.879 -25.575 -30.142 1.00 32.91 107 THR A N 1
ATOM 830 C CA . THR A 1 107 ? 3.055 -24.440 -29.699 1.00 32.91 107 THR A CA 1
ATOM 831 C C . THR A 1 107 ? 3.591 -23.687 -28.473 1.00 32.91 107 THR A C 1
ATOM 833 O O . THR A 1 107 ? 4.082 -24.328 -27.544 1.00 32.91 107 THR A O 1
ATOM 836 N N . PRO A 1 108 ? 3.425 -22.349 -28.397 1.00 33.41 108 PRO A N 1
ATOM 837 C CA . PRO A 1 108 ? 3.856 -21.583 -27.237 1.00 33.41 108 PRO A CA 1
ATOM 838 C C . PRO A 1 108 ? 3.033 -22.007 -26.017 1.00 33.41 108 PRO A C 1
ATOM 840 O O . PRO A 1 108 ? 1.841 -21.718 -25.908 1.00 33.41 108 PRO A O 1
ATOM 843 N N . THR A 1 109 ? 3.685 -22.722 -25.106 1.00 31.45 109 THR A N 1
ATOM 844 C CA . THR A 1 109 ? 3.149 -23.092 -23.800 1.00 31.45 109 THR A CA 1
ATOM 845 C C . THR A 1 109 ? 2.818 -21.818 -23.029 1.00 31.45 109 THR A C 1
ATOM 847 O O . THR A 1 109 ? 3.701 -21.035 -22.677 1.00 31.45 109 THR A O 1
ATOM 850 N N . LEU A 1 110 ? 1.523 -21.608 -22.787 1.00 30.00 110 LEU A N 1
ATOM 851 C CA . LEU A 1 110 ? 1.005 -20.612 -21.857 1.00 30.00 110 LEU A CA 1
ATOM 852 C C . LEU A 1 110 ? 1.729 -20.766 -20.515 1.00 30.00 110 LEU A C 1
ATOM 854 O O . LEU A 1 110 ? 1.682 -21.828 -19.895 1.00 30.00 110 LEU A O 1
ATOM 858 N N . LEU A 1 111 ? 2.407 -19.698 -20.092 1.00 29.58 111 LEU A N 1
ATOM 859 C CA . LEU A 1 111 ? 3.044 -19.604 -18.783 1.00 29.58 111 LEU A CA 1
ATOM 860 C C . LEU A 1 111 ? 2.042 -20.022 -17.694 1.00 29.58 111 LEU A C 1
ATOM 862 O O . LEU A 1 111 ? 0.888 -19.579 -17.734 1.00 29.58 111 LEU A O 1
ATOM 866 N N . PRO A 1 112 ? 2.450 -20.850 -16.718 1.00 31.45 112 PRO A N 1
ATOM 867 C CA . PRO A 1 112 ? 1.547 -21.292 -15.676 1.00 31.45 112 PRO A CA 1
ATOM 868 C C . PRO A 1 112 ? 1.097 -20.078 -14.866 1.00 31.45 112 PRO A C 1
ATOM 870 O O . PRO A 1 112 ? 1.903 -19.346 -14.288 1.00 31.45 112 PRO A O 1
ATOM 873 N N . VAL A 1 113 ? -0.222 -19.881 -14.832 1.00 36.38 113 VAL A N 1
ATOM 874 C CA . VAL A 1 113 ? -0.900 -19.072 -13.823 1.00 36.38 113 VAL A CA 1
ATOM 875 C C . VAL A 1 113 ? -0.426 -19.596 -12.477 1.00 36.38 113 VAL A C 1
ATOM 877 O O . VAL A 1 113 ? -0.716 -20.734 -12.114 1.00 36.38 113 VAL A O 1
ATOM 880 N N . THR A 1 114 ? 0.339 -18.787 -11.753 1.00 33.09 114 THR A N 1
ATOM 881 C CA . THR A 1 114 ? 0.724 -19.088 -10.382 1.00 33.09 114 THR A CA 1
ATOM 882 C C . THR A 1 114 ? -0.545 -19.134 -9.538 1.00 33.09 114 THR A C 1
ATOM 884 O O . THR A 1 114 ? -1.080 -18.120 -9.094 1.00 33.09 114 THR A O 1
ATOM 887 N N . THR A 1 115 ? -1.069 -20.340 -9.336 1.00 32.31 115 THR A N 1
ATOM 888 C CA . THR A 1 115 ? -1.976 -20.644 -8.236 1.00 32.31 115 THR A CA 1
ATOM 889 C C . THR A 1 115 ? -1.226 -20.339 -6.949 1.00 32.31 115 THR A C 1
ATOM 891 O O . THR A 1 115 ? -0.310 -21.062 -6.562 1.00 32.31 115 THR A O 1
ATOM 894 N N . PHE A 1 116 ? -1.582 -19.214 -6.331 1.00 40.03 116 PHE A N 1
ATOM 895 C CA . PHE A 1 116 ? -1.131 -18.831 -5.002 1.00 40.03 116 PHE A CA 1
ATOM 896 C C . PHE A 1 116 ? -1.550 -19.931 -4.025 1.00 40.03 116 PHE A C 1
ATOM 898 O O . PHE A 1 116 ? -2.723 -20.053 -3.685 1.00 40.03 116 PHE A O 1
ATOM 905 N N . SER A 1 117 ? -0.597 -20.765 -3.619 1.00 31.56 117 SER A N 1
ATOM 906 C CA . SER A 1 117 ? -0.778 -21.747 -2.556 1.00 31.56 117 SER A CA 1
ATOM 907 C C . SER A 1 117 ? -1.136 -21.046 -1.242 1.00 31.56 117 SER A C 1
ATOM 909 O O . SER A 1 117 ? -0.534 -20.022 -0.914 1.00 31.56 117 SER A O 1
ATOM 911 N N . ASP A 1 118 ? -2.081 -21.640 -0.508 1.00 33.09 118 ASP A N 1
ATOM 912 C CA . ASP A 1 118 ? -2.753 -21.230 0.740 1.00 33.09 118 ASP A CA 1
ATOM 913 C C . ASP A 1 118 ? -1.854 -20.971 1.974 1.00 33.09 118 ASP A C 1
ATOM 915 O O . ASP A 1 118 ? -2.193 -21.307 3.111 1.00 33.09 118 ASP A O 1
ATOM 919 N N . VAL A 1 119 ? -0.709 -20.315 1.801 1.00 33.25 119 VAL A N 1
ATOM 920 C CA . VAL A 1 119 ? 0.129 -19.840 2.905 1.00 33.25 119 VAL A CA 1
ATOM 921 C C . VAL A 1 119 ? -0.229 -18.382 3.179 1.00 33.25 119 VAL A C 1
ATOM 923 O O . VAL A 1 119 ? 0.143 -17.467 2.453 1.00 33.25 119 VAL A O 1
ATOM 926 N N . GLN A 1 120 ? -1.029 -18.206 4.229 1.00 37.72 120 GLN A N 1
ATOM 927 C CA . GLN A 1 120 ? -1.567 -16.965 4.791 1.00 37.72 120 GLN A CA 1
ATOM 928 C C . GLN A 1 120 ? -0.657 -15.726 4.642 1.00 37.72 120 GLN A C 1
ATOM 930 O O . GLN A 1 120 ? 0.082 -15.360 5.556 1.00 37.72 120 GLN A O 1
ATOM 935 N N . LEU A 1 121 ? -0.806 -14.984 3.543 1.00 41.88 121 LEU A N 1
ATOM 936 C CA . LEU A 1 121 ? -0.276 -13.626 3.384 1.00 41.88 121 LEU A CA 1
ATOM 937 C C . LEU A 1 121 ? -1.145 -12.629 4.171 1.00 41.88 121 LEU A C 1
ATOM 939 O O . LEU A 1 121 ? -1.790 -11.739 3.623 1.00 41.88 121 LEU A O 1
ATOM 943 N N . ARG A 1 122 ? -1.163 -12.763 5.504 1.00 45.94 122 ARG A N 1
ATOM 944 C CA . ARG A 1 122 ? -1.565 -11.673 6.405 1.00 45.94 122 ARG A CA 1
ATOM 945 C C . ARG A 1 122 ? -0.390 -10.709 6.562 1.00 45.94 122 ARG A C 1
ATOM 947 O O . ARG A 1 122 ? 0.125 -10.518 7.659 1.00 45.94 122 ARG A O 1
ATOM 954 N N . THR A 1 123 ? 0.028 -10.072 5.475 1.00 50.81 123 THR A N 1
ATOM 955 C CA . THR A 1 123 ? 0.878 -8.882 5.552 1.00 50.81 123 THR A CA 1
ATOM 956 C C . THR A 1 123 ? 0.035 -7.772 6.170 1.00 50.81 123 THR A C 1
ATOM 958 O O . THR A 1 123 ? -0.797 -7.150 5.511 1.00 50.81 123 THR A O 1
ATOM 961 N N . ARG A 1 124 ? 0.162 -7.595 7.489 1.00 53.06 124 ARG A N 1
ATOM 962 C CA . ARG A 1 124 ? -0.305 -6.393 8.178 1.00 53.06 124 ARG A CA 1
ATOM 963 C C . ARG A 1 124 ? 0.778 -5.347 7.995 1.00 53.06 124 ARG A C 1
ATOM 965 O O . ARG A 1 124 ? 1.857 -5.503 8.560 1.00 53.06 124 ARG A O 1
ATOM 972 N N . SER A 1 125 ? 0.505 -4.304 7.221 1.00 63.56 125 SER A N 1
ATOM 973 C CA . SER A 1 125 ? 1.371 -3.132 7.277 1.00 63.56 125 SER A CA 1
ATOM 974 C C . SER A 1 125 ? 1.223 -2.472 8.649 1.00 63.56 125 SER A C 1
ATOM 976 O O . SER A 1 125 ? 0.164 -2.552 9.284 1.00 63.56 125 SER A O 1
ATOM 978 N N . SER A 1 126 ? 2.277 -1.797 9.105 1.00 68.88 126 SER A N 1
ATOM 979 C CA . SER A 1 126 ? 2.230 -0.912 10.280 1.00 68.88 126 SER A CA 1
ATOM 980 C C . SER A 1 126 ? 1.085 0.106 10.186 1.00 68.88 126 SER A C 1
ATOM 982 O O . SER A 1 126 ? 0.493 0.470 11.197 1.00 68.88 126 SER A O 1
ATOM 984 N N . LEU A 1 127 ? 0.704 0.473 8.961 1.00 77.44 127 LEU A N 1
ATOM 985 C CA . LEU A 1 127 ? -0.384 1.392 8.626 1.00 77.44 127 LEU A CA 1
ATOM 986 C C . LEU A 1 127 ? -1.788 0.778 8.775 1.00 77.44 127 LEU A C 1
ATOM 988 O O . LEU A 1 127 ? -2.785 1.392 8.415 1.00 77.44 127 LEU A O 1
ATOM 992 N N . GLY A 1 128 ? -1.910 -0.455 9.274 1.00 77.75 128 GLY A N 1
ATOM 993 C CA . GLY A 1 128 ? -3.205 -1.087 9.530 1.00 77.75 128 GLY A CA 1
ATOM 994 C C . GLY A 1 128 ? -3.941 -1.573 8.277 1.00 77.75 128 GLY A C 1
ATOM 995 O O . GLY A 1 128 ? -5.120 -1.932 8.383 1.00 77.75 128 GLY A O 1
ATOM 996 N N . LEU A 1 129 ? -3.270 -1.624 7.120 1.00 83.50 129 LEU A N 1
ATOM 997 C CA . LEU A 1 129 ? -3.761 -2.324 5.934 1.00 83.50 129 LEU A CA 1
ATOM 998 C C . LEU A 1 129 ? -3.408 -3.812 6.016 1.00 83.50 129 LEU A C 1
ATOM 1000 O O . LEU A 1 129 ? -2.328 -4.189 6.469 1.00 83.50 129 LEU A O 1
ATOM 1004 N N . SER A 1 130 ? -4.314 -4.669 5.556 1.00 81.06 130 SER A N 1
ATOM 1005 C CA . SER A 1 130 ? -4.021 -6.087 5.363 1.00 81.06 130 SER A CA 1
ATOM 1006 C C . SER A 1 130 ? -4.748 -6.672 4.168 1.00 81.06 130 SER A C 1
ATOM 1008 O O . SER A 1 130 ? -5.862 -6.260 3.831 1.00 81.06 130 SER A O 1
ATOM 1010 N N . ILE A 1 131 ? -4.122 -7.675 3.564 1.00 81.19 131 ILE A N 1
ATOM 1011 C CA . ILE A 1 131 ? -4.660 -8.428 2.436 1.00 81.19 131 ILE A CA 1
ATOM 1012 C C . ILE A 1 131 ? -5.403 -9.652 2.990 1.00 81.19 131 ILE A C 1
ATOM 1014 O O . ILE A 1 131 ? -4.923 -10.330 3.897 1.00 81.19 131 ILE A O 1
ATOM 1018 N N . LEU A 1 132 ? -6.614 -9.900 2.493 1.00 74.38 132 LEU A N 1
ATOM 1019 C CA . LEU A 1 132 ? -7.378 -11.123 2.754 1.00 74.38 132 LEU A CA 1
ATOM 1020 C C . LEU A 1 132 ? -7.308 -12.044 1.533 1.00 74.38 132 LEU A C 1
ATOM 1022 O O . LEU A 1 132 ? -7.383 -11.553 0.405 1.00 74.38 132 LEU A O 1
ATOM 1026 N N . ASN A 1 133 ? -7.292 -13.361 1.777 1.00 63.16 133 ASN A N 1
ATOM 1027 C CA . ASN A 1 133 ? -7.199 -14.439 0.775 1.00 63.16 133 ASN A CA 1
ATOM 1028 C C . ASN A 1 133 ? -8.178 -14.303 -0.411 1.00 63.16 133 ASN A C 1
ATOM 1030 O O . ASN A 1 133 ? -7.899 -14.784 -1.499 1.00 63.16 133 ASN A O 1
ATOM 1034 N N . ASN A 1 134 ? -9.286 -13.572 -0.254 1.00 63.94 134 ASN A N 1
ATOM 1035 C CA . ASN A 1 134 ? -10.252 -13.314 -1.329 1.00 63.94 134 ASN A CA 1
ATOM 1036 C C . ASN A 1 134 ? -9.902 -12.083 -2.184 1.00 63.94 134 ASN A C 1
ATOM 1038 O O . ASN A 1 134 ? -10.805 -11.378 -2.644 1.00 63.94 134 ASN A O 1
ATOM 1042 N N . ASN A 1 135 ? -8.618 -11.773 -2.375 1.00 71.12 135 ASN A N 1
ATOM 1043 C CA . ASN A 1 135 ? -8.156 -10.638 -3.180 1.00 71.12 135 ASN A CA 1
ATOM 1044 C C . ASN A 1 135 ? -8.692 -9.270 -2.720 1.00 71.12 135 ASN A C 1
ATOM 1046 O O . ASN A 1 135 ? -8.833 -8.348 -3.526 1.00 71.12 135 ASN A O 1
ATOM 1050 N N . CYS A 1 136 ? -9.026 -9.143 -1.436 1.00 78.25 136 CYS A N 1
ATOM 1051 C CA . CYS A 1 136 ? -9.634 -7.949 -0.857 1.00 78.25 136 CYS A CA 1
ATOM 1052 C C . CYS A 1 136 ? -8.652 -7.254 0.082 1.00 78.25 136 CYS A C 1
ATOM 1054 O O . CYS A 1 136 ? -7.990 -7.911 0.884 1.00 78.25 136 CYS A O 1
ATOM 1056 N N . VAL A 1 137 ? -8.620 -5.923 0.033 1.00 84.81 137 VAL A N 1
ATOM 1057 C CA . VAL A 1 137 ? -7.843 -5.115 0.978 1.00 84.81 137 VAL A CA 1
ATOM 1058 C C . VAL A 1 137 ? -8.743 -4.684 2.131 1.00 84.81 137 VAL A C 1
ATOM 1060 O O . VAL A 1 137 ? -9.892 -4.280 1.929 1.00 84.81 137 VAL A O 1
ATOM 1063 N N . THR A 1 138 ? -8.233 -4.783 3.354 1.00 87.00 138 THR A N 1
ATOM 1064 C CA . THR A 1 138 ? -8.904 -4.279 4.554 1.00 87.00 138 THR A CA 1
ATOM 1065 C C . THR A 1 138 ? -8.051 -3.243 5.258 1.00 87.00 138 THR A C 1
ATOM 1067 O O . THR A 1 138 ? -6.832 -3.359 5.257 1.00 87.00 138 THR A O 1
ATOM 1070 N N . PHE A 1 139 ? -8.697 -2.271 5.893 1.00 87.50 139 PHE A N 1
ATOM 1071 C CA . PHE A 1 139 ? -8.076 -1.291 6.775 1.00 87.50 139 PHE A CA 1
ATOM 1072 C C . PHE A 1 139 ? -8.687 -1.429 8.167 1.00 87.50 139 PHE A C 1
ATOM 1074 O O . PHE A 1 139 ? -9.910 -1.391 8.298 1.00 87.50 139 PHE A O 1
ATOM 1081 N N . LYS A 1 140 ? -7.868 -1.654 9.202 1.00 85.19 140 LYS A N 1
ATOM 1082 C CA . LYS A 1 140 ? -8.332 -1.856 10.591 1.00 85.19 140 LYS A CA 1
ATOM 1083 C C . LYS A 1 140 ? -9.519 -2.838 10.689 1.00 85.19 140 LYS A C 1
ATOM 1085 O O . LYS A 1 140 ? -10.481 -2.601 11.410 1.00 85.19 140 LYS A O 1
ATOM 1090 N N . ARG A 1 141 ? -9.437 -3.962 9.957 1.00 82.56 141 ARG A N 1
ATOM 1091 C CA . ARG A 1 141 ? -10.462 -5.032 9.846 1.00 82.56 141 ARG A CA 1
ATOM 1092 C C . ARG A 1 141 ? -11.733 -4.672 9.055 1.00 82.56 141 ARG A C 1
ATOM 1094 O O . ARG A 1 141 ? -12.603 -5.527 8.911 1.00 82.56 141 ARG A O 1
ATOM 1101 N N . LYS A 1 142 ? -11.839 -3.470 8.482 1.00 86.12 142 LYS A N 1
ATOM 1102 C CA . LYS A 1 142 ? -12.930 -3.077 7.577 1.00 86.12 142 LYS A CA 1
ATOM 1103 C C . LYS A 1 142 ? -12.525 -3.319 6.124 1.00 86.12 142 LYS A C 1
ATOM 1105 O O . LYS A 1 142 ? -11.478 -2.854 5.682 1.00 86.12 142 LYS A O 1
ATOM 1110 N N . LYS A 1 143 ? -13.354 -4.037 5.364 1.00 87.06 143 LYS A N 1
ATOM 1111 C CA . LYS A 1 143 ? -13.127 -4.273 3.930 1.00 87.06 143 LYS A CA 1
ATOM 1112 C C . LYS A 1 143 ? -13.274 -2.975 3.136 1.00 87.06 143 LYS A C 1
ATOM 1114 O O . LYS A 1 143 ? -14.299 -2.305 3.246 1.00 87.06 143 LYS A O 1
ATOM 1119 N N . LEU A 1 144 ? -12.275 -2.664 2.312 1.00 87.62 144 LEU A N 1
ATOM 1120 C CA . LEU A 1 144 ? -12.312 -1.525 1.401 1.00 87.62 144 LEU A CA 1
ATOM 1121 C C . LEU A 1 144 ? -13.111 -1.890 0.149 1.00 87.62 144 LEU A C 1
ATOM 1123 O O . LEU A 1 144 ? -12.826 -2.880 -0.531 1.00 87.62 144 LEU A O 1
ATOM 1127 N N . LYS A 1 145 ? -14.130 -1.091 -0.167 1.00 85.69 145 LYS A N 1
ATOM 1128 C CA . LYS A 1 145 ? -14.913 -1.252 -1.396 1.00 85.69 145 LYS A CA 1
ATOM 1129 C C . LYS A 1 145 ? -14.085 -0.793 -2.595 1.00 85.69 145 LYS A C 1
ATOM 1131 O O . LYS A 1 145 ? -13.434 0.245 -2.541 1.00 85.69 145 LYS A O 1
ATOM 1136 N N . GLY A 1 146 ? -14.120 -1.564 -3.681 1.00 81.25 146 GLY A N 1
ATOM 1137 C CA . GLY A 1 146 ? -13.506 -1.183 -4.957 1.00 81.25 146 GLY A CA 1
ATOM 1138 C C . GLY A 1 146 ? -11.985 -1.351 -5.047 1.00 81.25 146 GLY A C 1
ATOM 1139 O O . GLY A 1 146 ? -11.435 -1.100 -6.117 1.00 81.25 146 GLY A O 1
ATOM 1140 N N . VAL A 1 147 ? -11.300 -1.815 -3.997 1.00 84.88 147 VAL A N 1
ATOM 1141 C CA . VAL A 1 147 ? -9.849 -2.086 -4.000 1.00 84.88 147 VAL A CA 1
ATOM 1142 C C . VAL A 1 147 ? -9.620 -3.600 -3.955 1.00 84.88 147 VAL A C 1
ATOM 1144 O O . VAL A 1 147 ? -9.968 -4.252 -2.970 1.00 84.88 147 VAL A O 1
ATOM 1147 N N . SER A 1 148 ? -9.091 -4.178 -5.040 1.00 85.25 148 SER A N 1
ATOM 1148 C CA . SER A 1 148 ? -8.900 -5.635 -5.159 1.00 85.25 148 SER A CA 1
ATOM 1149 C C . SER A 1 148 ? -7.776 -6.006 -6.127 1.00 85.25 148 SER A C 1
ATOM 1151 O O . SER A 1 148 ? -7.458 -5.216 -7.009 1.00 85.25 148 SER A O 1
ATOM 1153 N N . LEU A 1 149 ? -7.256 -7.238 -6.069 1.00 81.44 149 LEU A N 1
ATOM 1154 C CA . LEU A 1 149 ? -6.271 -7.724 -7.062 1.00 81.44 149 LEU A CA 1
ATOM 1155 C C . LEU A 1 149 ? -6.799 -7.765 -8.503 1.00 81.44 149 LEU A C 1
ATOM 1157 O O . LEU A 1 149 ? -6.016 -7.910 -9.435 1.00 81.44 149 LEU A O 1
ATOM 1161 N N . LYS A 1 150 ? -8.113 -7.648 -8.716 1.00 85.00 150 LYS A N 1
ATOM 1162 C CA . LYS A 1 150 ? -8.689 -7.655 -10.067 1.00 85.00 150 LYS A CA 1
ATOM 1163 C C . LYS A 1 150 ? -8.529 -6.320 -10.791 1.00 85.00 150 LYS A C 1
ATOM 1165 O O . LYS A 1 150 ? -8.662 -6.281 -12.006 1.00 85.00 150 LYS A O 1
ATOM 1170 N N . ASN A 1 151 ? -8.278 -5.228 -10.069 1.00 88.75 151 ASN A N 1
ATOM 1171 C CA . ASN A 1 151 ? -8.161 -3.899 -10.662 1.00 88.75 151 ASN A CA 1
ATOM 1172 C C . ASN A 1 151 ? -6.744 -3.340 -10.548 1.00 88.75 151 ASN A C 1
ATOM 1174 O O . ASN A 1 151 ? -5.979 -3.723 -9.667 1.00 88.75 151 ASN A O 1
ATOM 1178 N N . ALA A 1 152 ? -6.382 -2.448 -11.471 1.00 89.88 152 ALA A N 1
ATOM 1179 C CA . ALA A 1 152 ? -5.035 -1.892 -11.546 1.00 89.88 152 ALA A CA 1
ATOM 1180 C C . ALA A 1 152 ? -4.616 -1.215 -10.231 1.00 89.88 152 ALA A C 1
ATOM 1182 O O . ALA A 1 152 ? -3.503 -1.432 -9.758 1.00 89.88 152 ALA A O 1
ATOM 1183 N N . GLU A 1 153 ? -5.537 -0.487 -9.596 1.00 91.06 153 GLU A N 1
ATOM 1184 C CA . GLU A 1 153 ? -5.273 0.260 -8.366 1.00 91.06 153 GLU A CA 1
ATOM 1185 C C . GLU A 1 153 ? -4.973 -0.662 -7.180 1.00 91.06 153 GLU A C 1
ATOM 1187 O O . GLU A 1 153 ? -4.045 -0.420 -6.411 1.00 91.06 153 GLU A O 1
ATOM 1192 N N . GLY A 1 154 ? -5.749 -1.737 -7.030 1.00 89.06 154 GLY A N 1
ATOM 1193 C CA . GLY A 1 154 ? -5.549 -2.710 -5.966 1.00 89.06 154 GLY A CA 1
ATOM 1194 C C . GLY A 1 154 ? -4.329 -3.587 -6.207 1.00 89.06 154 GLY A C 1
ATOM 1195 O O . GLY A 1 154 ? -3.630 -3.895 -5.246 1.00 89.06 154 GLY A O 1
ATOM 1196 N N . ARG A 1 155 ? -4.019 -3.930 -7.466 1.00 89.56 155 ARG A N 1
ATOM 1197 C CA . ARG A 1 155 ? -2.760 -4.607 -7.797 1.00 89.56 155 ARG A CA 1
ATOM 1198 C C . ARG A 1 155 ? -1.561 -3.744 -7.396 1.00 89.56 155 ARG A C 1
ATOM 1200 O O . ARG A 1 155 ? -0.692 -4.252 -6.697 1.00 89.56 155 ARG A O 1
ATOM 1207 N N . PHE A 1 156 ? -1.546 -2.460 -7.772 1.00 92.81 156 PHE A N 1
ATOM 1208 C CA . PHE A 1 156 ? -0.485 -1.528 -7.370 1.00 92.81 156 PHE A CA 1
ATOM 1209 C C . PHE A 1 156 ? -0.335 -1.484 -5.846 1.00 92.81 156 PHE A C 1
ATOM 1211 O O . PHE A 1 156 ? 0.738 -1.785 -5.336 1.00 92.81 156 PHE A O 1
ATOM 1218 N N . LEU A 1 157 ? -1.429 -1.212 -5.123 1.00 91.75 157 LEU A N 1
ATOM 1219 C CA . LEU A 1 157 ? -1.404 -1.128 -3.662 1.00 91.75 157 LEU A CA 1
ATOM 1220 C C . LEU A 1 157 ? -0.857 -2.406 -3.020 1.00 91.75 157 LEU A C 1
ATOM 1222 O O . LEU A 1 157 ? -0.066 -2.340 -2.087 1.00 91.75 157 LEU A O 1
ATOM 1226 N N . ILE A 1 158 ? -1.285 -3.571 -3.499 1.00 88.19 158 ILE A N 1
ATOM 1227 C CA . ILE A 1 158 ? -0.845 -4.849 -2.940 1.00 88.19 158 ILE A CA 1
ATOM 1228 C C . ILE A 1 158 ? 0.635 -5.069 -3.197 1.00 88.19 158 ILE A C 1
ATOM 1230 O O . ILE A 1 158 ? 1.350 -5.448 -2.277 1.00 88.19 158 ILE A O 1
ATOM 1234 N N . ASN A 1 159 ? 1.108 -4.777 -4.404 1.00 89.00 159 ASN A N 1
ATOM 1235 C CA . ASN A 1 159 ? 2.525 -4.869 -4.701 1.00 89.00 159 ASN A CA 1
ATOM 1236 C C . ASN A 1 159 ? 3.353 -3.954 -3.783 1.00 89.00 159 ASN A C 1
ATOM 1238 O O . ASN A 1 159 ? 4.358 -4.390 -3.226 1.00 89.00 159 ASN A O 1
ATOM 1242 N N . THR A 1 160 ? 2.881 -2.731 -3.527 1.00 90.44 160 THR A N 1
ATOM 1243 C CA . THR A 1 160 ? 3.519 -1.818 -2.571 1.00 90.44 160 THR A CA 1
ATOM 1244 C C . THR A 1 160 ? 3.501 -2.356 -1.142 1.00 90.44 160 THR A C 1
ATOM 1246 O O . THR A 1 160 ? 4.519 -2.299 -0.465 1.00 90.44 160 THR A O 1
ATOM 1249 N N . LEU A 1 161 ? 2.392 -2.942 -0.683 1.00 88.19 161 LEU A N 1
ATOM 1250 C CA . LEU A 1 161 ? 2.288 -3.532 0.659 1.00 88.19 161 LEU A CA 1
ATOM 1251 C C . LEU A 1 161 ? 3.172 -4.772 0.860 1.00 88.19 161 LEU A C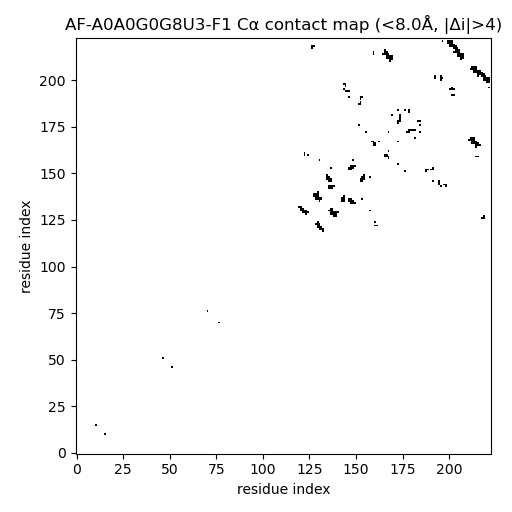 1
ATOM 1253 O O . LEU A 1 161 ? 3.537 -5.078 1.993 1.00 88.19 161 LEU A O 1
ATOM 1257 N N . LEU A 1 162 ? 3.463 -5.511 -0.213 1.00 84.62 162 LEU A N 1
ATOM 1258 C CA . LEU A 1 162 ? 4.338 -6.687 -0.185 1.00 84.62 162 LEU A CA 1
ATOM 1259 C C . LEU A 1 162 ? 5.817 -6.328 -0.343 1.00 84.62 162 LEU A C 1
ATOM 1261 O O . LEU A 1 162 ? 6.681 -7.135 -0.003 1.00 84.62 162 LEU A O 1
ATOM 1265 N N . SER A 1 163 ? 6.106 -5.137 -0.860 1.00 86.38 163 SER A N 1
ATOM 1266 C CA . SER A 1 163 ? 7.467 -4.668 -1.073 1.00 86.38 163 SER A CA 1
ATOM 1267 C C . SER A 1 163 ? 8.099 -4.180 0.237 1.00 86.38 163 SER A C 1
ATOM 1269 O O . SER A 1 163 ? 7.403 -3.645 1.110 1.00 86.38 163 SER A O 1
ATOM 1271 N N . PRO A 1 164 ? 9.426 -4.339 0.405 1.00 81.94 164 PRO A N 1
ATOM 1272 C CA . PRO A 1 164 ? 10.123 -3.818 1.573 1.00 81.94 164 PRO A CA 1
ATOM 1273 C C . PRO A 1 164 ? 9.929 -2.301 1.676 1.00 81.94 164 PRO A C 1
ATOM 1275 O O . PRO A 1 164 ? 9.873 -1.598 0.668 1.00 81.94 164 PRO A O 1
ATOM 1278 N N . ASN A 1 165 ? 9.818 -1.803 2.909 1.00 84.56 165 ASN A N 1
ATOM 1279 C CA . ASN A 1 165 ? 9.613 -0.382 3.218 1.00 84.56 165 ASN A CA 1
ATOM 1280 C C . ASN A 1 165 ? 8.370 0.251 2.574 1.00 84.56 165 ASN A C 1
ATOM 1282 O O . ASN A 1 165 ? 8.302 1.470 2.475 1.00 84.56 165 ASN A O 1
ATOM 1286 N N . LEU A 1 166 ? 7.389 -0.558 2.153 1.00 89.75 166 LEU A N 1
ATOM 1287 C CA . LEU A 1 166 ? 6.172 -0.076 1.497 1.00 89.75 166 LEU A CA 1
ATOM 1288 C C . LEU A 1 166 ? 6.471 0.774 0.248 1.00 89.75 166 LEU A C 1
ATOM 1290 O O . LEU A 1 166 ? 5.780 1.754 -0.031 1.00 89.75 166 LEU A O 1
ATOM 1294 N N . PHE A 1 167 ? 7.517 0.400 -0.490 1.00 91.94 167 PHE A N 1
ATOM 1295 C CA . PHE A 1 167 ? 8.032 1.147 -1.631 1.00 91.94 167 PHE A CA 1
ATOM 1296 C C . PHE A 1 167 ? 7.951 0.334 -2.925 1.00 91.94 167 PHE A C 1
ATOM 1298 O O . PHE A 1 167 ? 8.227 -0.862 -2.940 1.00 91.94 167 PHE A O 1
ATOM 1305 N N . THR A 1 168 ? 7.592 0.970 -4.038 1.00 93.06 168 THR A N 1
ATOM 1306 C CA . THR A 1 168 ? 7.558 0.344 -5.368 1.00 93.06 168 THR A CA 1
ATOM 1307 C C . THR A 1 168 ? 8.309 1.205 -6.374 1.00 93.06 168 THR A C 1
ATOM 1309 O O . THR A 1 168 ? 7.978 2.377 -6.542 1.00 93.06 168 THR A O 1
ATOM 1312 N N . THR A 1 169 ? 9.292 0.618 -7.059 1.00 93.81 169 THR A N 1
ATOM 1313 C CA . THR A 1 169 ? 10.095 1.301 -8.082 1.00 93.81 169 THR A CA 1
ATOM 1314 C C . THR A 1 169 ? 9.328 1.498 -9.385 1.00 93.81 169 THR A C 1
ATOM 1316 O O . THR A 1 169 ? 8.416 0.734 -9.716 1.00 93.81 169 THR A O 1
ATOM 1319 N N . ASP A 1 170 ? 9.755 2.485 -10.169 1.00 92.69 170 ASP A N 1
ATOM 1320 C CA . ASP A 1 170 ? 9.215 2.730 -11.510 1.00 92.69 170 ASP A CA 1
ATOM 1321 C C . ASP A 1 170 ? 9.361 1.526 -12.438 1.00 92.69 170 ASP A C 1
ATOM 1323 O O . ASP A 1 170 ? 8.416 1.183 -13.138 1.00 92.69 170 ASP A O 1
ATOM 1327 N N . GLU A 1 171 ? 10.494 0.826 -12.394 1.00 91.44 171 GLU A N 1
ATOM 1328 C CA . GLU A 1 171 ? 10.729 -0.379 -13.200 1.00 91.44 171 GLU A CA 1
ATOM 1329 C C . GLU A 1 171 ? 9.651 -1.442 -12.968 1.00 91.44 171 GLU A C 1
ATOM 1331 O O . GLU A 1 171 ? 9.134 -2.058 -13.905 1.00 91.44 171 GLU A O 1
ATOM 1336 N N . VAL A 1 172 ? 9.271 -1.632 -11.702 1.00 92.12 172 VAL A N 1
ATOM 1337 C CA . VAL A 1 172 ? 8.223 -2.576 -11.324 1.00 92.12 172 VAL A CA 1
ATOM 1338 C C . VAL A 1 172 ? 6.863 -2.076 -11.805 1.00 92.12 172 VAL A C 1
ATOM 1340 O O . VAL A 1 172 ? 6.082 -2.871 -12.322 1.00 92.12 172 VAL A O 1
ATOM 1343 N N . ILE A 1 173 ? 6.583 -0.774 -11.699 1.00 92.62 173 ILE A N 1
ATOM 1344 C CA . ILE A 1 173 ? 5.340 -0.159 -12.195 1.00 92.62 173 ILE A CA 1
ATOM 1345 C C . ILE A 1 173 ? 5.215 -0.330 -13.715 1.00 92.62 173 ILE A C 1
ATOM 1347 O O . ILE A 1 173 ? 4.177 -0.788 -14.199 1.00 92.62 173 ILE A O 1
ATOM 1351 N N . PHE A 1 174 ? 6.275 -0.024 -14.460 1.00 93.12 174 PHE A N 1
ATOM 1352 C CA . PHE A 1 174 ? 6.330 -0.129 -15.917 1.00 93.12 174 PHE A CA 1
ATOM 1353 C C . PHE A 1 174 ? 6.092 -1.562 -16.376 1.00 93.12 174 PHE A C 1
ATOM 1355 O O . PHE A 1 174 ? 5.219 -1.812 -17.209 1.00 93.12 174 PHE A O 1
ATOM 1362 N N . LYS A 1 175 ? 6.770 -2.524 -15.744 1.00 91.50 175 LYS A N 1
ATOM 1363 C CA . LYS A 1 175 ? 6.581 -3.951 -16.022 1.00 91.50 175 LYS A CA 1
ATOM 1364 C C . LYS A 1 175 ? 5.168 -4.432 -15.684 1.00 91.50 175 LYS A C 1
ATOM 1366 O O . LYS A 1 175 ? 4.599 -5.251 -16.398 1.00 91.50 175 LYS A O 1
ATOM 1371 N N . MET A 1 176 ? 4.598 -3.939 -14.590 1.00 89.94 176 MET A N 1
ATOM 1372 C CA . MET A 1 176 ? 3.313 -4.396 -14.065 1.00 89.94 176 MET A CA 1
ATOM 1373 C C . MET A 1 176 ? 2.111 -3.901 -14.873 1.00 89.94 176 MET A C 1
ATOM 1375 O O . MET A 1 176 ? 1.111 -4.615 -14.991 1.00 89.94 176 MET A O 1
ATOM 1379 N N . PHE A 1 177 ? 2.194 -2.684 -15.408 1.00 90.81 177 PHE A N 1
ATOM 1380 C CA . PHE A 1 177 ? 1.112 -2.063 -16.174 1.00 90.81 177 PHE A CA 1
ATOM 1381 C C . PHE A 1 177 ? 1.388 -1.984 -17.673 1.00 90.81 177 PHE A C 1
ATOM 1383 O O . PHE A 1 177 ? 0.510 -1.540 -18.406 1.00 90.81 177 PHE A O 1
ATOM 1390 N N . ASN A 1 178 ? 2.552 -2.464 -18.123 1.00 89.75 178 ASN A N 1
ATOM 1391 C CA . ASN A 1 178 ? 3.011 -2.366 -19.506 1.00 89.75 178 ASN A CA 1
ATOM 1392 C C . ASN A 1 178 ? 2.960 -0.916 -20.017 1.00 89.75 178 ASN A C 1
ATOM 1394 O O . ASN A 1 178 ? 2.407 -0.631 -21.078 1.00 89.75 178 ASN A O 1
ATOM 1398 N N . VAL A 1 179 ? 3.487 0.001 -19.204 1.00 88.50 179 VAL A N 1
ATOM 1399 C CA . VAL A 1 179 ? 3.566 1.434 -19.512 1.00 88.50 179 VAL A CA 1
ATOM 1400 C C . VAL A 1 179 ? 5.025 1.851 -19.611 1.00 88.50 179 VAL A C 1
ATOM 1402 O O . VAL A 1 17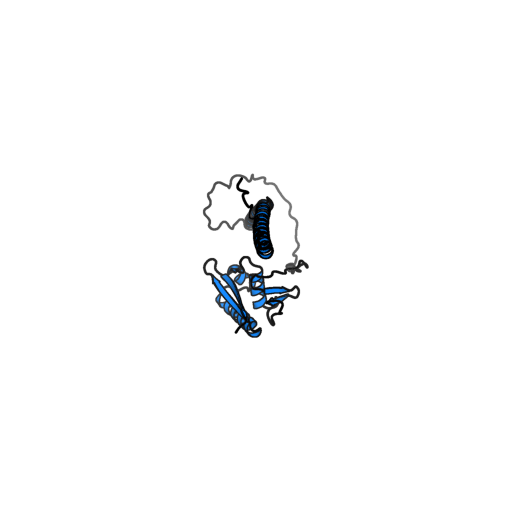9 ? 5.864 1.364 -18.857 1.00 88.50 179 VAL A O 1
ATOM 1405 N N . SER A 1 180 ? 5.320 2.753 -20.540 1.00 85.19 180 SER A N 1
ATOM 1406 C CA . SER A 1 180 ? 6.662 3.298 -20.768 1.00 85.19 180 SER A CA 1
ATOM 1407 C C . SER A 1 180 ? 6.889 4.649 -20.085 1.00 85.19 180 SER A C 1
ATOM 1409 O O . SER A 1 180 ? 8.027 5.098 -19.994 1.00 85.19 180 SER A O 1
ATOM 1411 N N . ASP A 1 181 ? 5.821 5.306 -19.625 1.00 86.69 181 ASP A N 1
ATOM 1412 C CA . ASP A 1 181 ? 5.865 6.626 -19.000 1.00 86.69 181 ASP A CA 1
ATOM 1413 C C . ASP A 1 181 ? 5.085 6.635 -17.678 1.00 86.69 181 ASP A C 1
ATOM 1415 O O . ASP A 1 181 ? 3.989 6.084 -17.554 1.00 86.69 181 ASP A O 1
ATOM 1419 N N . ILE A 1 182 ? 5.631 7.310 -16.669 1.00 85.62 182 ILE A N 1
ATOM 1420 C CA . ILE A 1 182 ? 4.995 7.464 -15.360 1.00 85.62 182 ILE A CA 1
ATOM 1421 C C . ILE A 1 182 ? 3.733 8.337 -15.407 1.00 85.62 182 ILE A C 1
ATOM 1423 O O . ILE A 1 182 ? 2.837 8.221 -14.562 1.00 85.62 182 ILE A O 1
ATOM 1427 N N . ARG A 1 183 ? 3.611 9.198 -16.421 1.00 85.88 183 ARG A N 1
ATOM 1428 C CA . ARG A 1 183 ? 2.389 9.967 -16.682 1.00 85.88 183 ARG A CA 1
ATOM 1429 C C . ARG A 1 183 ? 1.206 9.036 -16.936 1.00 85.88 183 ARG A C 1
ATOM 1431 O O . ARG A 1 183 ? 0.123 9.276 -16.399 1.00 85.88 183 ARG A O 1
ATOM 1438 N N . ASP A 1 184 ? 1.451 7.912 -17.602 1.00 83.56 184 ASP A N 1
ATOM 1439 C CA . ASP A 1 184 ? 0.447 6.877 -17.850 1.00 83.56 184 ASP A CA 1
ATOM 1440 C C . ASP A 1 184 ? 0.120 6.068 -16.594 1.00 83.56 184 ASP A C 1
ATOM 1442 O O . ASP A 1 184 ? -0.900 5.397 -16.545 1.00 83.56 184 ASP A O 1
ATOM 1446 N N . PHE A 1 185 ? 0.922 6.151 -15.533 1.00 90.69 185 PHE A N 1
ATOM 1447 C CA . PHE A 1 185 ? 0.587 5.566 -14.233 1.00 90.69 185 PHE A CA 1
ATOM 1448 C C . PHE A 1 185 ? -0.262 6.510 -13.358 1.00 90.69 185 PHE A C 1
ATOM 1450 O O . PHE A 1 185 ? -1.006 6.072 -12.475 1.00 90.69 185 PHE A O 1
ATOM 1457 N N . SER A 1 186 ? -0.224 7.821 -13.617 1.00 89.69 186 SER A N 1
ATOM 14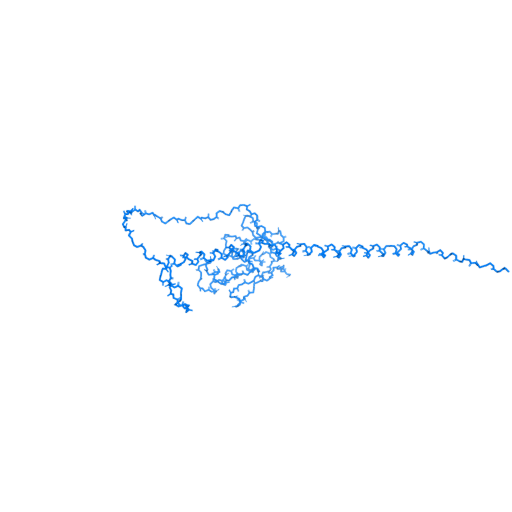58 C CA . SER A 1 186 ? -0.853 8.836 -12.758 1.00 89.69 186 SER A CA 1
ATOM 1459 C C . SER A 1 186 ? -2.371 8.658 -12.597 1.00 89.69 186 SER A C 1
ATOM 1461 O O . SER A 1 186 ? -2.928 8.989 -11.543 1.00 89.69 186 SER A O 1
ATOM 1463 N N . TRP A 1 187 ? -3.064 8.111 -13.603 1.00 91.81 187 TRP A N 1
ATOM 1464 C CA . TRP A 1 187 ? -4.501 7.827 -13.505 1.00 91.81 187 TRP A CA 1
ATOM 1465 C C . TRP A 1 187 ? -4.808 6.693 -12.518 1.00 91.81 187 TRP A C 1
ATOM 1467 O O . TRP A 1 187 ? -5.794 6.785 -11.785 1.00 91.81 187 TRP A O 1
ATOM 1477 N N . ILE A 1 188 ? -3.942 5.676 -12.432 1.00 92.06 188 ILE A N 1
ATOM 1478 C CA . ILE A 1 188 ? -4.078 4.551 -11.495 1.00 92.06 188 ILE A CA 1
ATOM 1479 C C . ILE A 1 188 ? -3.981 5.079 -10.065 1.00 92.06 188 ILE A C 1
ATOM 1481 O O . ILE A 1 188 ? -4.860 4.817 -9.241 1.00 92.06 188 ILE A O 1
ATOM 1485 N N . LEU A 1 189 ? -2.960 5.892 -9.782 1.00 93.06 189 LEU A N 1
ATOM 1486 C CA . LEU A 1 189 ? -2.766 6.488 -8.462 1.00 93.06 189 LEU A CA 1
ATOM 1487 C C . LEU A 1 189 ? -3.935 7.408 -8.071 1.00 93.06 189 LEU A C 1
ATOM 1489 O O . LEU A 1 189 ? -4.429 7.359 -6.942 1.00 93.06 189 LEU A O 1
ATOM 1493 N N . ARG A 1 190 ? -4.434 8.217 -9.014 1.00 93.69 190 ARG A N 1
ATOM 1494 C CA . ARG A 1 190 ? -5.597 9.092 -8.796 1.00 93.69 190 ARG A CA 1
ATOM 1495 C C . ARG A 1 190 ? -6.864 8.292 -8.488 1.00 93.69 190 ARG A C 1
ATOM 1497 O O . ARG A 1 190 ? -7.609 8.648 -7.573 1.00 93.69 190 ARG A O 1
ATOM 1504 N N . ASN A 1 191 ? -7.109 7.210 -9.222 1.00 93.94 191 ASN A N 1
ATOM 1505 C CA . ASN A 1 191 ? -8.255 6.336 -8.991 1.00 93.94 191 ASN A CA 1
ATOM 1506 C C . ASN A 1 191 ? -8.151 5.600 -7.655 1.00 93.94 191 ASN A C 1
ATOM 1508 O O . ASN A 1 191 ? -9.159 5.462 -6.960 1.00 93.94 191 ASN A O 1
ATOM 1512 N N . LEU A 1 192 ? -6.945 5.185 -7.259 1.00 94.50 192 LEU A N 1
ATOM 1513 C CA . LEU A 1 192 ? -6.706 4.584 -5.951 1.00 94.50 192 LEU A CA 1
ATOM 1514 C C . LEU A 1 192 ? -7.093 5.554 -4.830 1.00 94.50 192 LEU A C 1
ATOM 1516 O O . LEU A 1 192 ? -7.893 5.195 -3.966 1.00 94.50 192 LEU A O 1
ATOM 1520 N N . LYS A 1 193 ? -6.610 6.802 -4.890 1.00 94.38 193 LYS A N 1
ATOM 1521 C CA . LYS A 1 193 ? -6.960 7.846 -3.913 1.00 94.38 193 LYS A CA 1
ATOM 1522 C C . LYS A 1 193 ? -8.470 8.078 -3.840 1.00 94.38 193 LYS A C 1
ATOM 1524 O O . LYS A 1 193 ? -9.038 8.065 -2.753 1.00 94.38 193 LYS A O 1
ATOM 1529 N N . ARG A 1 194 ? -9.155 8.185 -4.987 1.00 94.38 194 ARG A N 1
ATOM 1530 C CA . ARG A 1 194 ? -10.625 8.322 -5.034 1.00 94.38 194 ARG A CA 1
ATOM 1531 C C . ARG A 1 194 ? -11.352 7.151 -4.371 1.00 94.38 194 ARG A C 1
ATOM 1533 O O . ARG A 1 194 ? -12.323 7.370 -3.653 1.00 94.38 194 ARG A O 1
ATOM 1540 N N . LYS A 1 195 ? -10.889 5.916 -4.579 1.00 93.25 195 LYS A N 1
ATOM 1541 C CA . LYS A 1 195 ? -11.468 4.726 -3.933 1.00 93.25 195 LYS A CA 1
ATOM 1542 C C . LYS A 1 195 ? -11.278 4.753 -2.417 1.00 93.25 195 LYS A C 1
ATOM 1544 O O . LYS A 1 195 ? -12.187 4.356 -1.696 1.00 93.25 195 LYS A O 1
ATOM 1549 N N . PHE A 1 196 ? -10.145 5.239 -1.917 1.00 93.69 196 PHE A N 1
ATOM 1550 C CA . PHE A 1 196 ? -9.950 5.430 -0.476 1.00 93.69 196 PHE A CA 1
ATOM 1551 C C . PHE A 1 196 ? -10.894 6.499 0.082 1.00 93.69 196 PHE A C 1
ATOM 1553 O O . PHE A 1 196 ? -11.583 6.228 1.066 1.00 93.69 196 PHE A O 1
ATOM 1560 N N . ILE A 1 197 ? -11.050 7.626 -0.621 1.00 93.94 197 ILE A N 1
ATOM 1561 C CA . ILE A 1 197 ? -11.984 8.699 -0.239 1.00 93.94 197 ILE A CA 1
ATOM 1562 C C . ILE A 1 197 ? -13.422 8.170 -0.144 1.00 93.94 197 ILE A C 1
ATOM 1564 O O . ILE A 1 197 ? -14.114 8.429 0.836 1.00 93.94 197 ILE A O 1
ATOM 1568 N N . GLN A 1 198 ? -13.858 7.334 -1.093 1.00 92.88 198 GLN A N 1
ATOM 1569 C CA . GLN A 1 198 ? -15.175 6.672 -1.051 1.00 92.88 198 GLN A CA 1
ATOM 1570 C C . GLN A 1 198 ? -15.377 5.765 0.176 1.00 92.88 198 GLN A C 1
ATOM 1572 O O . GLN A 1 198 ? -16.510 5.451 0.536 1.00 92.88 198 GLN A O 1
ATOM 1577 N N . ASN A 1 199 ? -14.294 5.315 0.812 1.00 90.44 199 ASN A N 1
ATOM 1578 C CA . ASN A 1 199 ? -14.329 4.528 2.042 1.00 90.44 199 ASN A CA 1
ATOM 1579 C C . ASN A 1 199 ? -14.152 5.390 3.311 1.00 90.44 199 ASN A C 1
ATOM 1581 O O . ASN A 1 199 ? -14.084 4.823 4.405 1.00 90.44 199 ASN A O 1
ATOM 1585 N N . GLY A 1 200 ? -14.112 6.723 3.182 1.00 91.94 200 GLY A N 1
ATOM 1586 C CA . GLY A 1 200 ? -13.864 7.663 4.280 1.00 91.94 200 GLY A CA 1
ATOM 1587 C C . GLY A 1 200 ? -12.400 7.699 4.720 1.00 91.94 200 GLY A C 1
ATOM 1588 O O . GLY A 1 200 ? -12.115 7.953 5.887 1.00 91.94 200 GLY A O 1
ATOM 1589 N N . LEU A 1 201 ? -11.480 7.366 3.812 1.00 93.94 201 LEU A N 1
ATOM 1590 C CA . LEU A 1 201 ? -10.052 7.279 4.087 1.00 93.94 201 LEU A CA 1
ATOM 1591 C C . LEU A 1 201 ? -9.256 8.175 3.145 1.00 93.94 201 LEU A C 1
ATOM 1593 O O . LEU A 1 201 ? -9.607 8.362 1.982 1.00 93.94 201 LEU A O 1
ATOM 1597 N N . GLU A 1 202 ? -8.120 8.636 3.630 1.00 93.44 202 GLU A N 1
ATOM 1598 C CA . GLU A 1 202 ? -7.074 9.244 2.832 1.00 93.44 202 GLU A CA 1
ATOM 1599 C C . GLU A 1 202 ? -5.878 8.295 2.776 1.00 93.44 202 GLU A C 1
ATOM 1601 O O . GLU A 1 202 ? -5.505 7.688 3.779 1.00 93.44 202 GLU A O 1
ATOM 1606 N N . ILE A 1 203 ? -5.296 8.145 1.586 1.00 94.06 203 ILE A N 1
ATOM 1607 C CA . ILE A 1 203 ? -4.071 7.375 1.371 1.00 94.06 203 ILE A CA 1
ATOM 1608 C C . ILE A 1 203 ? -2.986 8.289 0.814 1.00 94.06 203 ILE A C 1
ATOM 1610 O O . ILE A 1 203 ? -3.173 8.950 -0.217 1.00 94.06 203 ILE A O 1
ATOM 1614 N N . VAL A 1 204 ? -1.846 8.304 1.495 1.00 92.56 204 VAL A N 1
ATOM 1615 C CA . VAL A 1 204 ? -0.733 9.204 1.213 1.00 92.56 204 VAL A CA 1
ATOM 1616 C C . VAL A 1 204 ? 0.397 8.415 0.572 1.00 92.56 204 VAL A C 1
ATOM 1618 O O . VAL A 1 204 ? 1.006 7.545 1.190 1.00 92.56 204 VAL A O 1
ATOM 1621 N N . PHE A 1 205 ? 0.671 8.745 -0.687 1.00 93.88 205 PHE A N 1
ATOM 1622 C CA . PHE A 1 205 ? 1.840 8.266 -1.412 1.00 93.88 205 PHE A CA 1
ATOM 1623 C C . PHE A 1 205 ? 2.778 9.430 -1.677 1.00 93.88 205 PHE A C 1
ATOM 1625 O O . PHE A 1 205 ? 2.326 10.488 -2.126 1.00 93.88 205 PHE A O 1
ATOM 1632 N N . GLU A 1 206 ? 4.064 9.189 -1.475 1.00 93.12 206 GLU A N 1
ATOM 1633 C CA . GLU A 1 206 ? 5.139 10.113 -1.802 1.00 93.12 206 GLU A CA 1
ATOM 1634 C C . GLU A 1 206 ? 5.929 9.595 -3.003 1.00 93.12 206 GLU A C 1
ATOM 1636 O O . GLU A 1 206 ? 6.184 8.395 -3.133 1.00 93.12 206 GLU A O 1
ATOM 1641 N N . ARG A 1 207 ? 6.288 10.513 -3.902 1.00 92.81 207 ARG A N 1
ATOM 1642 C CA . ARG A 1 207 ? 7.175 10.241 -5.030 1.00 92.81 207 ARG A CA 1
ATOM 1643 C C . ARG A 1 207 ? 8.614 10.388 -4.547 1.00 92.81 207 ARG A C 1
ATOM 1645 O O . ARG A 1 207 ? 9.003 11.482 -4.151 1.00 92.81 207 ARG A O 1
ATOM 1652 N N . LEU A 1 208 ? 9.393 9.317 -4.639 1.00 91.94 208 LEU A N 1
ATOM 1653 C CA . LEU A 1 208 ? 10.835 9.358 -4.416 1.00 91.94 208 LEU A CA 1
ATOM 1654 C C . LEU A 1 208 ? 11.546 9.422 -5.769 1.00 91.94 208 LEU A C 1
ATOM 1656 O O . LEU A 1 208 ? 11.115 8.781 -6.730 1.00 91.94 208 LEU A O 1
ATOM 1660 N N . TRP A 1 209 ? 12.597 10.236 -5.842 1.00 89.56 209 TRP A N 1
ATOM 1661 C CA . TRP A 1 209 ? 13.404 10.429 -7.053 1.00 89.56 209 TRP A CA 1
ATOM 1662 C C . TRP A 1 209 ? 14.679 9.582 -7.052 1.00 89.56 209 TRP A C 1
ATOM 1664 O O . TRP A 1 209 ? 15.207 9.269 -8.114 1.00 89.56 209 TRP A O 1
ATOM 1674 N N . ASP A 1 210 ? 15.148 9.173 -5.872 1.00 86.44 210 ASP A N 1
ATOM 1675 C CA . ASP A 1 210 ? 16.299 8.289 -5.728 1.00 86.44 210 ASP A CA 1
ATOM 1676 C C . ASP A 1 210 ? 16.116 7.345 -4.521 1.00 86.44 210 ASP A C 1
ATOM 1678 O O . ASP A 1 210 ? 16.212 7.789 -3.373 1.00 86.44 210 ASP A O 1
ATOM 1682 N N . PRO A 1 211 ? 15.787 6.059 -4.745 1.00 85.38 211 PRO A N 1
ATOM 1683 C CA . PRO A 1 211 ? 15.432 5.468 -6.038 1.00 85.38 211 PRO A CA 1
ATOM 1684 C C . PRO A 1 211 ? 14.086 5.994 -6.577 1.00 85.38 211 PRO A C 1
ATOM 1686 O O . PRO A 1 211 ? 13.165 6.288 -5.812 1.00 85.38 211 PRO A O 1
ATOM 1689 N N . ASN A 1 212 ? 13.949 6.062 -7.907 1.00 91.50 212 ASN A N 1
ATOM 1690 C CA . ASN A 1 212 ? 12.707 6.468 -8.576 1.00 91.50 212 ASN A CA 1
ATOM 1691 C C . ASN A 1 212 ? 11.554 5.497 -8.268 1.00 91.50 212 ASN A C 1
ATOM 1693 O O . ASN A 1 212 ? 11.606 4.312 -8.619 1.00 91.50 212 ASN A O 1
ATOM 1697 N N . GLY A 1 213 ? 10.491 6.000 -7.641 1.00 93.50 213 GLY A N 1
ATOM 1698 C CA . GLY A 1 213 ? 9.316 5.192 -7.326 1.00 93.50 213 GLY A CA 1
ATOM 1699 C C . GLY A 1 213 ? 8.327 5.870 -6.387 1.00 93.50 213 GLY A C 1
ATOM 1700 O O . GLY A 1 213 ? 8.354 7.082 -6.183 1.00 93.50 213 GLY A O 1
ATOM 1701 N N . TYR A 1 214 ? 7.440 5.074 -5.798 1.00 94.25 214 TYR A N 1
ATOM 1702 C CA . TYR A 1 214 ? 6.423 5.542 -4.860 1.00 94.25 214 TYR A CA 1
ATOM 1703 C C . TYR A 1 214 ? 6.511 4.810 -3.530 1.00 94.25 214 TYR A C 1
ATOM 1705 O O . TYR A 1 214 ? 6.543 3.580 -3.495 1.00 94.25 214 TYR A O 1
ATOM 1713 N N . SER A 1 215 ? 6.485 5.579 -2.445 1.00 92.81 215 SER A N 1
ATOM 1714 C CA . SER A 1 215 ? 6.396 5.067 -1.080 1.00 92.81 215 SER A CA 1
ATOM 1715 C C . SER A 1 215 ? 5.006 5.321 -0.511 1.00 92.81 215 SER A C 1
ATOM 1717 O O . SER A 1 215 ? 4.458 6.416 -0.663 1.00 92.81 215 SER A O 1
ATOM 1719 N N . LEU A 1 216 ? 4.419 4.311 0.130 1.00 92.94 216 LEU A N 1
ATOM 1720 C CA . LEU A 1 216 ? 3.197 4.469 0.910 1.00 92.94 216 LEU A CA 1
ATOM 1721 C C . LEU A 1 216 ? 3.567 4.977 2.306 1.00 92.94 216 LEU A C 1
ATOM 1723 O O . LEU A 1 216 ? 4.132 4.240 3.112 1.00 92.94 216 LEU A O 1
ATOM 1727 N N . ILE A 1 217 ? 3.208 6.228 2.579 1.00 91.75 217 ILE A N 1
ATOM 1728 C CA . ILE A 1 217 ? 3.567 6.921 3.817 1.00 91.75 217 ILE A CA 1
ATOM 1729 C C . ILE A 1 217 ? 2.521 6.676 4.895 1.00 91.75 217 ILE A C 1
ATOM 1731 O O . ILE A 1 217 ? 2.867 6.295 6.010 1.00 91.75 217 ILE A O 1
ATOM 1735 N N . ASP A 1 218 ? 1.244 6.881 4.563 1.00 89.19 218 ASP A N 1
ATOM 1736 C CA . ASP A 1 218 ? 0.182 6.834 5.564 1.00 89.19 218 ASP A CA 1
ATOM 1737 C C . ASP A 1 218 ? -1.199 6.490 4.990 1.00 89.19 218 ASP A C 1
ATOM 1739 O O . ASP A 1 218 ? -1.469 6.627 3.789 1.00 89.19 218 ASP A O 1
ATOM 1743 N N . VAL A 1 219 ? -2.082 6.030 5.878 1.00 90.69 219 VAL A N 1
ATOM 1744 C CA . VAL A 1 219 ? -3.505 5.792 5.637 1.00 90.69 219 VAL A CA 1
ATOM 1745 C C . VAL A 1 219 ? -4.309 6.247 6.855 1.00 90.69 219 VAL A C 1
ATOM 1747 O O . VAL A 1 219 ? -4.277 5.610 7.912 1.00 90.69 219 VAL A O 1
ATOM 1750 N N . GLN A 1 220 ? -5.112 7.294 6.685 1.00 91.00 220 GLN A N 1
ATOM 1751 C CA . GLN A 1 220 ? -5.865 7.924 7.772 1.00 91.00 220 GLN A CA 1
ATOM 1752 C C . GLN A 1 220 ? -7.357 8.062 7.455 1.00 91.00 220 GLN A C 1
ATOM 1754 O O . GLN A 1 220 ? -7.781 7.912 6.312 1.00 91.00 220 GLN A O 1
ATOM 1759 N N . TYR A 1 221 ? -8.175 8.303 8.482 1.00 90.38 221 TYR A N 1
ATOM 1760 C CA . TYR A 1 221 ? -9.585 8.648 8.287 1.00 90.38 221 TYR A CA 1
ATOM 1761 C C . TYR A 1 221 ? -9.698 10.110 7.854 1.00 90.38 221 TYR A C 1
ATOM 1763 O O . TYR A 1 221 ? -9.021 10.963 8.421 1.00 90.38 221 TYR A O 1
ATOM 1771 N N . LEU A 1 222 ? -10.567 10.386 6.880 1.00 87.81 222 LEU A N 1
ATOM 1772 C CA . LEU A 1 222 ? -10.959 11.756 6.549 1.00 87.81 222 LEU A CA 1
ATOM 1773 C C . LEU A 1 222 ? -11.808 12.295 7.709 1.00 87.81 222 LEU A C 1
ATOM 1775 O O . LEU A 1 222 ? -12.836 11.692 8.029 1.00 87.81 222 LEU A O 1
ATOM 1779 N N . GLN A 1 223 ? -11.326 13.351 8.368 1.00 70.25 223 GLN A N 1
ATOM 1780 C CA . GLN A 1 223 ? -12.064 14.095 9.395 1.00 70.25 223 GLN A CA 1
ATOM 1781 C C . GLN A 1 223 ? -13.110 15.011 8.763 1.00 70.25 223 GLN A C 1
ATOM 1783 O O . GLN A 1 223 ? -12.833 15.548 7.666 1.00 70.25 223 GLN A O 1
#

Nearest PDB structures (foldseek):
  5u8m-assembly1_B  TM=7.007E-01  e=1.334E-02  Streptococcus pneumoniae Hungary19A-6
  5xoh-assembly1_A-2  TM=3.415E-01  e=6.074E-01  Kitagawia praeruptora

Solvent-accessible surface area (backbone atoms only — not comparable to full-atom values): 13752 Å² total; per-residue (Å²): 138,83,81,81,78,78,78,79,79,76,72,55,68,70,58,54,50,52,53,50,50,53,54,51,52,51,52,49,53,52,51,52,52,51,50,54,50,52,51,52,51,53,50,52,51,62,66,68,32,69,63,58,57,52,53,48,51,51,51,52,50,53,52,52,51,52,51,52,50,51,46,73,77,36,85,75,76,79,74,88,73,99,67,78,97,76,80,89,80,84,76,83,85,81,87,84,79,89,82,91,82,82,88,79,93,73,74,88,76,76,76,78,78,79,76,81,70,94,71,81,64,67,53,64,45,96,65,40,37,32,48,43,96,82,47,34,37,24,48,78,86,43,76,46,67,94,38,23,62,89,40,74,40,24,38,51,52,49,53,20,66,73,28,74,88,28,34,39,45,48,71,58,50,25,69,73,68,75,42,95,48,71,75,75,45,49,60,43,56,51,51,38,40,52,40,32,45,78,66,51,24,44,62,43,69,44,82,41,79,83,72,48,28,41,31,60,75,48,59,46,72,64,128

Mean predicted aligned error: 21.15 Å

Secondary structure (DSSP, 8-state):
------------HHHHHHHHHHHHHHHHHHHHHHHHHHHHHHHHHHHTSTHHHHHHHHHHHHHHHHHHHHHHH-TT---S----TTS----------------------PPP-----S-----B-TTSEEEETTTEEEETTEEEEEEETTSHHHHHHHHHHHSGGGEEEHHHHHHHHT-S-GGGGHHHHHHHHHHHHHTTEEEEEEEEETTEEEEEEEEEE--

Foldseek 3Di:
DDDPDPPPPPDDPVVVVVVVVVVVVVVVVVVVVVVVVVVVVVVVVVVVDCVVVVVVVVVVVVVVVVVVVVCVVCVPPPDDDDDDPPPPPDDDDDDDDDDDDDDDDDDDPDDDDPPPPPDDQQLQDPQQWGADPVQFIDRVNHTQPPAGCVDPLNVLQVVLSPDPQSWDAPVRVCVSVVDPDCVVVVVSVVVNQVSQVVVQK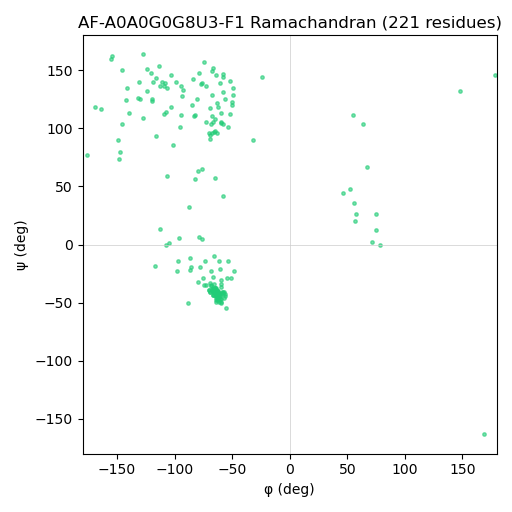GWDWDADVVRGTIHGDHIGGND

Radius of gyration: 32.31 Å; Cα contacts (8 Å, |Δi|>4): 160; chains: 1; bounding box: 58×50×125 Å